Protein AF-A0A915LGR6-F1 (afdb_monomer_lite)

Secondary structure (DSSP, 8-state):
---TT----TT---------PPPP------EEEEE-SSEEEEEEPTT--SS-BTTBSSSSHHHHHHHTT---TTT-EE-----TT--EEEEEESSHHHHHHHHTTTTTT-TT-TTTSSGGGTTTTTGGG--TT--HHHHHHHHHHHT-HHHHEEEE-TTHHHHHHHHHHS----GGG--TTT--GGGS-S--TT-TTTTEEESSPPPTT------S-SEEEETTEEEEPPPPHHHHTTHHHHHHHHHHHHHHHHHHH-

Foldseek 3Di:
DDDPPDDDDPPDDDDDDDDADADDFPPDDWAFPDDDPWKTKTWDAAQAWQADDDRDHLRHVLNCCVPPVVDDSVQWAWLDTDDRGDTGITMTTSDPVSSVQSLLQPLQQPPPPPQQVDCLQPLNSSHRNRSNPDDPVSSVVSSCVCPDPCNWFPDFQPCLVVLVVVVVVVVDPVPPPDPVVPDDPVNDDPADSNDRVSRTDTPDDQDPPNPDDPRRDQKDDDDPDIDGDDDPPVCVVVVVVVVVVVVVVVVVVVVSVD

Radius of gyration: 24.13 Å; chains: 1; bounding box: 44×68×59 Å

pLDDT: mean 73.49, std 15.93, range [35.0, 95.88]

Organism: Meloidogyne javanica (NCBI:txid6303)

InterPro domains:
  IPR006145 Pseudouridine synthase, RsuA/RluA-like [PF00849] (38-98)
  IPR006224 Pseudouridine synthase, RluA-like, conserved site [PS01129] (79-93)
  IPR020103 Pseudouridine synthase, catalytic domain superfamily [SSF55120] (22-97)
  IPR050188 RluA Pseudouridine Synthase [PTHR21600] (5-97)

Sequence (258 aa):
MTNPQYRIRNNDKFNHLVHRHENEIPDLPIKIIAETDDFLVVNKPSGLPVHPCGNYRFNSVKGLLENEYGRDVNELRTLYRLDRQTTGVLMFAKNYETDFKHLQYLGFPICNDTIYNNLVWGPLKGKGGDYGGKSIEQLRNDVVKQHDKKSWICESDPDYAQRLKEIGENDLYEHDQLDLLNLKFDELPSYDPICWNCATYQKRPFPDDHWFMPLHCWKYSGDGWSFESSLPEWVIQHSDLIQNNIQENKKEIQKITA

Structure (mmCIF, N/CA/C/O backbone):
data_AF-A0A915LGR6-F1
#
_entry.id   AF-A0A915LGR6-F1
#
loop_
_atom_site.group_PDB
_atom_site.id
_atom_site.type_symbol
_atom_site.label_atom_id
_atom_site.label_alt_id
_atom_site.label_comp_id
_atom_site.label_asym_id
_atom_site.label_entity_id
_atom_site.label_seq_id
_atom_site.pdbx_PDB_ins_code
_atom_site.Cartn_x
_atom_site.Cartn_y
_atom_site.Cartn_z
_atom_site.occupancy
_atom_site.B_iso_or_equiv
_atom_site.auth_seq_id
_atom_site.auth_comp_id
_atom_site.auth_asym_id
_atom_site.auth_atom_id
_atom_site.pdbx_PDB_model_num
ATOM 1 N N . MET A 1 1 ? 1.784 32.486 -23.051 1.00 50.50 1 MET A N 1
ATOM 2 C CA . MET A 1 1 ? 2.805 31.462 -23.354 1.00 50.50 1 MET A CA 1
ATOM 3 C C . MET A 1 1 ? 4.131 32.176 -23.534 1.00 50.50 1 MET A C 1
ATOM 5 O O . MET A 1 1 ? 4.198 33.109 -24.323 1.00 50.50 1 MET A O 1
ATOM 9 N N . THR A 1 2 ? 5.126 31.838 -22.721 1.00 66.44 2 THR A N 1
ATOM 10 C CA . THR A 1 2 ? 6.440 32.494 -22.690 1.00 66.44 2 THR A CA 1
ATOM 11 C C . THR A 1 2 ? 7.351 31.928 -23.777 1.00 66.44 2 THR A C 1
ATOM 13 O O . THR A 1 2 ? 7.404 30.719 -23.974 1.00 66.44 2 THR A O 1
ATOM 16 N N . ASN A 1 3 ? 8.066 32.807 -24.480 1.00 82.19 3 ASN A N 1
ATOM 17 C CA . ASN A 1 3 ? 9.114 32.442 -25.432 1.00 82.19 3 ASN A CA 1
ATOM 18 C C . ASN A 1 3 ? 10.192 31.596 -24.712 1.00 82.19 3 ASN A C 1
ATOM 20 O O . ASN A 1 3 ? 10.767 32.101 -23.745 1.00 82.19 3 ASN A O 1
ATOM 24 N N . PRO A 1 4 ? 10.505 30.365 -25.167 1.00 80.94 4 PRO A N 1
ATOM 25 C CA . PRO A 1 4 ? 11.523 29.510 -24.545 1.00 80.94 4 PRO A CA 1
ATOM 26 C C . PRO A 1 4 ? 12.924 30.137 -24.492 1.00 80.94 4 PRO A C 1
ATOM 28 O O . PRO A 1 4 ? 13.732 29.765 -23.650 1.00 80.94 4 PRO A O 1
ATOM 31 N N . GLN A 1 5 ? 13.209 31.102 -25.371 1.00 87.12 5 GLN A N 1
ATOM 32 C CA . GLN A 1 5 ? 14.489 31.816 -25.443 1.00 87.12 5 GLN A CA 1
ATOM 33 C C . GLN A 1 5 ? 14.534 33.080 -24.573 1.00 87.12 5 GLN A C 1
ATOM 35 O O . GLN A 1 5 ? 15.514 33.830 -24.595 1.00 87.12 5 GLN A O 1
ATOM 40 N N . TYR A 1 6 ? 13.465 33.375 -23.834 1.00 87.69 6 TYR A N 1
ATOM 41 C CA . TYR A 1 6 ? 13.404 34.569 -23.006 1.00 87.69 6 TYR A CA 1
ATOM 42 C C . TYR A 1 6 ? 14.383 34.473 -21.828 1.00 87.69 6 TYR A C 1
ATOM 44 O O . TYR A 1 6 ? 14.300 33.575 -20.991 1.00 87.69 6 TYR A O 1
ATOM 52 N N . ARG A 1 7 ? 15.305 35.439 -21.741 1.00 89.19 7 ARG A N 1
ATOM 53 C CA . ARG A 1 7 ? 16.210 35.584 -20.596 1.00 89.19 7 ARG A CA 1
ATOM 54 C C . ARG A 1 7 ? 15.499 36.338 -19.479 1.00 89.19 7 ARG A C 1
ATOM 56 O O . ARG A 1 7 ? 15.174 37.513 -19.641 1.00 89.19 7 ARG A O 1
ATOM 63 N N . ILE A 1 8 ? 15.301 35.642 -18.365 1.00 89.12 8 ILE A N 1
ATOM 64 C CA . ILE A 1 8 ? 14.658 36.145 -17.149 1.00 89.12 8 ILE A CA 1
ATOM 65 C C . ILE A 1 8 ? 15.384 37.394 -16.637 1.00 89.12 8 ILE A C 1
ATOM 67 O O . ILE A 1 8 ? 16.616 37.431 -16.592 1.00 89.12 8 ILE A O 1
ATOM 71 N N . ARG A 1 9 ? 14.618 38.414 -16.249 1.00 92.00 9 ARG A N 1
ATOM 72 C CA . ARG A 1 9 ? 15.107 39.681 -15.700 1.00 92.00 9 ARG A CA 1
ATOM 73 C C . ARG A 1 9 ? 14.724 39.824 -14.233 1.00 92.00 9 ARG A C 1
ATOM 75 O O . ARG A 1 9 ? 13.839 39.144 -13.717 1.00 92.00 9 ARG A O 1
ATOM 82 N N . ASN A 1 10 ? 15.410 40.736 -13.552 1.00 90.62 10 ASN A N 1
ATOM 83 C CA . ASN A 1 10 ? 15.125 41.027 -12.155 1.00 90.62 10 ASN A CA 1
ATOM 84 C C . ASN A 1 10 ? 13.687 41.566 -12.009 1.00 90.62 10 ASN A C 1
ATOM 86 O O . ASN A 1 10 ? 13.293 42.444 -12.775 1.00 90.62 10 ASN A O 1
ATOM 90 N N . ASN A 1 11 ? 12.939 41.057 -11.026 1.00 94.19 11 ASN A N 1
ATOM 91 C CA . ASN A 1 11 ? 11.501 41.297 -10.794 1.00 94.19 11 ASN A CA 1
ATOM 92 C C . ASN A 1 11 ? 10.506 40.643 -11.774 1.00 94.19 11 ASN A C 1
ATOM 94 O O . ASN A 1 11 ? 9.305 40.913 -11.668 1.00 94.19 11 ASN A O 1
ATOM 98 N N . ASP A 1 12 ? 10.944 39.755 -12.670 1.00 91.81 12 ASP A N 1
ATOM 99 C CA . ASP A 1 12 ? 10.001 38.933 -13.434 1.00 91.81 12 ASP A CA 1
ATOM 100 C C . ASP A 1 12 ? 9.211 38.003 -12.495 1.00 91.81 12 ASP A C 1
ATOM 102 O O . ASP A 1 12 ? 9.762 37.394 -11.575 1.00 91.81 12 ASP A O 1
ATOM 106 N N . LYS A 1 13 ? 7.901 37.876 -12.737 1.00 85.50 13 LYS A N 1
ATOM 107 C CA . LYS A 1 13 ? 7.016 36.957 -12.008 1.00 85.50 13 LYS A CA 1
ATOM 108 C C . LYS A 1 13 ? 6.606 35.809 -12.918 1.00 85.50 13 LYS A C 1
ATOM 110 O O . LYS A 1 13 ? 6.050 36.031 -13.992 1.00 85.50 13 LYS A O 1
ATOM 115 N N . PHE A 1 14 ? 6.836 34.585 -12.457 1.00 82.81 14 PHE A N 1
ATOM 116 C CA . PHE A 1 14 ? 6.438 33.371 -13.160 1.00 82.81 14 PHE A CA 1
ATOM 117 C C . PHE A 1 14 ? 5.152 32.829 -12.559 1.00 82.81 14 PHE A C 1
ATOM 119 O O . PHE A 1 14 ? 5.101 32.527 -11.372 1.00 82.81 14 PHE A O 1
ATOM 126 N N . ASN A 1 15 ? 4.132 32.674 -13.398 1.00 81.88 15 ASN A N 1
ATOM 127 C CA . ASN A 1 15 ? 2.907 31.970 -13.047 1.00 81.88 15 ASN A CA 1
ATOM 128 C C . ASN A 1 15 ? 2.756 30.783 -13.999 1.00 81.88 15 ASN A C 1
ATOM 130 O O . ASN A 1 15 ? 2.634 30.968 -15.211 1.00 81.88 15 ASN A O 1
ATOM 134 N N . HIS A 1 16 ? 2.775 29.569 -13.454 1.00 80.94 16 HIS A N 1
ATOM 135 C CA . HIS A 1 16 ? 2.505 28.348 -14.204 1.00 80.94 16 HIS A CA 1
ATOM 136 C C . HIS A 1 16 ? 1.104 27.853 -13.844 1.00 80.94 16 HIS A C 1
ATOM 138 O O . HIS A 1 16 ? 0.890 27.261 -12.790 1.00 80.94 16 HIS A O 1
ATOM 144 N N . LEU A 1 17 ? 0.140 28.155 -14.713 1.00 81.94 17 LEU A N 1
ATOM 145 C CA . LEU A 1 17 ? -1.233 27.673 -14.601 1.00 81.94 17 LEU A CA 1
ATOM 146 C C . LEU A 1 17 ? -1.368 26.436 -15.487 1.00 81.94 17 LEU A C 1
ATOM 148 O O . LEU A 1 17 ? -1.259 26.535 -16.708 1.00 81.94 17 LEU A O 1
ATOM 152 N N . VAL A 1 18 ? -1.586 25.277 -14.868 1.00 77.06 18 VAL A N 1
ATOM 153 C CA . VAL A 1 18 ? -1.854 24.021 -15.576 1.00 77.06 18 VAL A CA 1
ATOM 154 C C . VAL A 1 18 ? -3.278 23.608 -15.272 1.00 77.06 18 VAL A C 1
ATOM 156 O O . VAL A 1 18 ? -3.636 23.431 -14.109 1.00 77.06 18 VAL A O 1
ATOM 159 N N . HIS A 1 19 ? -4.076 23.425 -16.318 1.00 80.81 19 HIS A N 1
ATOM 160 C CA . HIS A 1 19 ? -5.348 22.736 -16.195 1.00 80.81 19 HIS A CA 1
ATOM 161 C C . HIS A 1 19 ? -5.080 21.229 -16.249 1.00 80.81 19 HIS A C 1
ATOM 163 O O . HIS A 1 19 ? -4.554 20.735 -17.245 1.00 80.81 19 HIS A O 1
ATOM 169 N N . ARG A 1 20 ? -5.365 20.510 -15.159 1.00 79.06 20 ARG A N 1
ATOM 170 C CA . ARG A 1 20 ? -5.259 19.047 -15.099 1.00 79.06 20 ARG A CA 1
ATOM 171 C C . ARG A 1 20 ? -6.643 18.466 -14.866 1.00 79.06 20 ARG A C 1
ATOM 173 O O . ARG A 1 20 ? -7.315 18.877 -13.925 1.00 79.06 20 ARG A O 1
ATOM 180 N N . HIS A 1 21 ? -7.022 17.506 -15.698 1.00 86.81 21 HIS A N 1
ATOM 181 C CA . HIS A 1 21 ? -8.161 16.640 -15.436 1.00 86.81 21 HIS A CA 1
ATOM 182 C C . HIS A 1 21 ? -7.649 15.389 -14.743 1.00 86.81 21 HIS A C 1
ATOM 184 O O . HIS A 1 21 ? -6.665 14.792 -15.186 1.00 86.81 21 HIS A O 1
ATOM 190 N N . GLU A 1 22 ? -8.292 15.023 -13.643 1.00 90.06 22 GLU A N 1
ATOM 191 C CA . GLU A 1 22 ? -8.046 13.721 -13.048 1.00 90.06 22 GLU A CA 1
ATOM 192 C C . GLU A 1 22 ? -8.714 12.645 -13.884 1.00 90.06 22 GLU A C 1
ATOM 194 O O . GLU A 1 22 ? -9.759 12.871 -14.496 1.00 90.06 22 GLU A O 1
ATOM 199 N N . ASN A 1 23 ? -8.100 11.468 -13.904 1.00 88.88 23 ASN A N 1
ATOM 200 C CA . ASN A 1 23 ? -8.727 10.321 -14.533 1.00 88.88 23 ASN A CA 1
ATOM 201 C C . ASN A 1 23 ? -9.979 9.923 -13.747 1.00 88.88 23 ASN A C 1
ATOM 203 O O . ASN A 1 23 ? -10.023 10.025 -12.515 1.00 88.88 23 ASN A O 1
ATOM 207 N N . GLU A 1 24 ? -10.965 9.416 -14.474 1.00 90.00 24 GLU A N 1
ATOM 208 C CA . GLU A 1 24 ? -12.180 8.862 -13.894 1.00 90.00 24 GLU A CA 1
ATOM 209 C C . GLU A 1 24 ? -11.859 7.655 -13.002 1.00 90.00 24 GLU A C 1
ATOM 211 O O . GLU A 1 24 ? -10.922 6.884 -13.250 1.00 90.00 24 GLU A O 1
ATOM 216 N N . ILE A 1 25 ? -12.655 7.500 -11.948 1.00 91.00 25 ILE A N 1
ATOM 217 C CA . ILE A 1 25 ? -12.622 6.357 -11.037 1.00 91.00 25 ILE A CA 1
ATOM 218 C C . ILE A 1 25 ? -14.003 5.698 -10.998 1.00 91.00 25 ILE A C 1
ATOM 220 O O . ILE A 1 25 ? -14.999 6.369 -11.269 1.00 91.00 25 ILE A O 1
ATOM 224 N N . PRO A 1 26 ? -14.087 4.399 -10.661 1.00 87.19 26 PRO A N 1
ATOM 225 C CA . PRO A 1 26 ? -15.369 3.766 -10.389 1.00 87.19 26 PRO A CA 1
ATOM 226 C C . PRO A 1 26 ? -16.111 4.487 -9.260 1.00 87.19 26 PRO A C 1
ATOM 228 O O . PRO A 1 26 ? -15.518 4.768 -8.218 1.00 87.19 26 PRO A O 1
ATOM 231 N N . ASP A 1 27 ? -17.407 4.720 -9.453 1.00 89.06 27 ASP A N 1
ATOM 232 C CA . ASP A 1 27 ? -18.312 5.260 -8.434 1.00 89.06 27 ASP A CA 1
ATOM 233 C C . ASP A 1 27 ? -18.679 4.162 -7.421 1.00 89.06 27 ASP A C 1
ATOM 235 O O . ASP A 1 27 ? -19.758 3.568 -7.441 1.00 89.06 27 ASP A O 1
ATOM 239 N N . LEU A 1 28 ? -17.694 3.787 -6.601 1.00 87.50 28 LEU A N 1
ATOM 240 C CA . LEU A 1 28 ? -17.815 2.767 -5.566 1.00 87.50 28 LEU A CA 1
ATOM 241 C C . LEU A 1 28 ? -17.512 3.393 -4.201 1.00 87.50 28 LEU A C 1
ATOM 243 O O . LEU A 1 28 ? -16.422 3.943 -4.017 1.00 87.50 28 LEU A O 1
ATOM 247 N N . PRO A 1 29 ? -18.414 3.264 -3.211 1.00 88.38 29 PRO A N 1
ATOM 248 C CA . PRO A 1 29 ? -18.224 3.901 -1.919 1.00 88.38 29 PRO A CA 1
ATOM 249 C C . PRO A 1 29 ? -17.086 3.242 -1.138 1.00 88.38 29 PRO A C 1
ATOM 251 O O . PRO A 1 29 ? -16.928 2.016 -1.119 1.00 88.38 29 PRO A O 1
ATOM 254 N N . ILE A 1 30 ? -16.339 4.057 -0.397 1.00 93.12 30 ILE A N 1
ATOM 255 C CA . ILE A 1 30 ? -15.383 3.570 0.596 1.00 93.12 30 ILE A CA 1
ATOM 256 C C . ILE A 1 30 ? -16.172 3.171 1.844 1.00 93.12 30 ILE A C 1
ATOM 258 O O . ILE A 1 30 ? -16.706 4.010 2.573 1.00 93.12 30 ILE A O 1
ATOM 262 N N . LYS A 1 31 ? -16.263 1.868 2.111 1.00 90.69 31 LYS A N 1
ATOM 263 C CA . LYS A 1 31 ? -16.956 1.371 3.305 1.00 90.69 31 LYS A CA 1
ATOM 264 C C . LYS A 1 31 ? -16.029 1.459 4.513 1.00 90.69 31 LYS A C 1
ATOM 266 O O . LYS A 1 31 ? -15.004 0.786 4.541 1.00 90.69 31 LYS A O 1
ATOM 271 N N . ILE A 1 32 ? -16.407 2.218 5.540 1.00 92.44 32 ILE A N 1
ATOM 272 C CA . ILE A 1 32 ? -15.721 2.170 6.838 1.00 92.44 32 ILE A CA 1
ATOM 273 C C . ILE A 1 32 ? -16.067 0.832 7.502 1.00 92.44 32 ILE A C 1
ATOM 275 O O . ILE A 1 32 ? -17.237 0.515 7.712 1.00 92.44 32 ILE A O 1
ATOM 279 N N . ILE A 1 33 ? -15.045 0.024 7.770 1.00 89.94 33 ILE A N 1
ATOM 280 C CA . ILE A 1 33 ? -15.169 -1.278 8.435 1.00 89.94 33 ILE A CA 1
ATOM 281 C C . ILE A 1 33 ? -15.221 -1.074 9.947 1.00 89.94 33 ILE A C 1
ATOM 283 O O . ILE A 1 33 ? -16.085 -1.633 10.617 1.00 89.94 33 ILE A O 1
ATOM 287 N N . ALA A 1 34 ? -14.272 -0.300 10.472 1.00 86.94 34 ALA A N 1
ATOM 288 C CA . ALA A 1 34 ? -14.130 -0.027 11.891 1.00 86.94 34 ALA A CA 1
ATOM 289 C C . ALA A 1 34 ? -13.468 1.335 12.092 1.00 86.94 34 ALA A C 1
ATOM 291 O O . ALA A 1 34 ? -12.628 1.763 11.297 1.00 86.94 34 ALA A O 1
ATOM 292 N N . GLU A 1 35 ? -13.828 2.000 13.179 1.00 91.62 35 GLU A N 1
ATOM 293 C CA . GLU A 1 35 ? -13.218 3.252 13.592 1.00 91.62 35 GLU A CA 1
ATOM 294 C C . GLU A 1 35 ? -13.057 3.236 15.111 1.00 91.62 35 GLU A C 1
ATOM 296 O O . GLU A 1 35 ? -14.016 2.990 15.839 1.00 91.62 35 GLU A O 1
ATOM 301 N N . THR A 1 36 ? -11.833 3.466 15.575 1.00 90.69 36 THR A N 1
ATOM 302 C CA . THR A 1 36 ? -11.481 3.592 16.993 1.00 90.69 36 THR A CA 1
ATOM 303 C C . THR A 1 36 ? -10.793 4.938 17.225 1.00 90.69 36 THR A C 1
ATOM 305 O O . THR A 1 36 ? -10.642 5.731 16.287 1.00 90.69 36 THR A O 1
ATOM 308 N N . ASP A 1 37 ? -10.361 5.207 18.455 1.00 88.69 37 ASP A N 1
ATOM 309 C CA . ASP A 1 37 ? -9.557 6.397 18.771 1.00 88.69 37 ASP A CA 1
ATOM 310 C C . ASP A 1 37 ? -8.190 6.372 18.061 1.00 88.69 37 ASP A C 1
ATOM 312 O O . ASP A 1 37 ? -7.653 7.415 17.690 1.00 88.69 37 ASP A O 1
ATOM 316 N N . ASP A 1 38 ? -7.671 5.174 17.782 1.00 87.25 38 ASP A N 1
ATOM 317 C CA . ASP A 1 38 ? -6.346 4.965 17.194 1.00 87.25 38 ASP A CA 1
ATOM 318 C C . ASP A 1 38 ? -6.372 4.673 15.690 1.00 87.25 38 ASP A C 1
ATOM 320 O O . ASP A 1 38 ? -5.437 5.039 14.974 1.00 87.25 38 ASP A O 1
ATOM 324 N N . PHE A 1 39 ? -7.427 4.023 15.188 1.00 90.00 39 PHE A N 1
ATOM 325 C CA 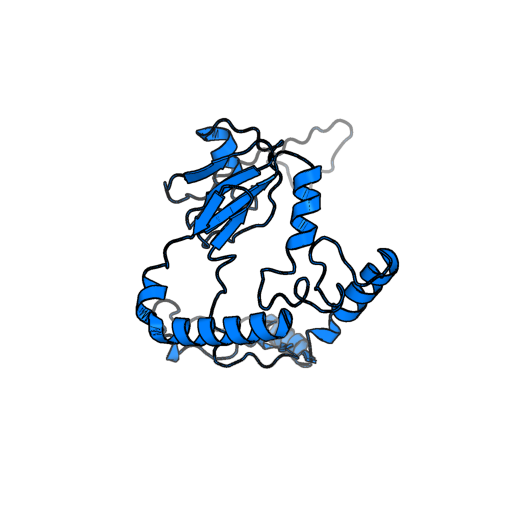. PHE A 1 39 ? -7.475 3.513 13.820 1.00 90.00 39 PHE A CA 1
ATOM 326 C C . PHE A 1 39 ? -8.724 3.951 13.059 1.00 90.00 39 PHE A C 1
ATOM 328 O O . PHE A 1 39 ? -9.828 4.030 13.595 1.00 90.00 39 PHE A O 1
ATOM 335 N N . LEU A 1 40 ? -8.551 4.139 11.754 1.00 93.25 40 LEU A N 1
ATOM 336 C CA . LEU A 1 40 ? -9.623 4.115 10.768 1.00 93.25 40 LEU A CA 1
ATOM 337 C C . LEU A 1 40 ? -9.360 2.955 9.809 1.00 93.25 40 LEU A C 1
ATOM 339 O O . LEU A 1 40 ? -8.322 2.905 9.149 1.00 93.25 40 LEU A O 1
ATOM 343 N N . VAL A 1 41 ? -10.300 2.023 9.723 1.00 91.12 41 VAL A N 1
ATOM 344 C CA . VAL A 1 41 ? -10.208 0.838 8.871 1.00 91.12 41 VAL A CA 1
ATOM 345 C C . VAL A 1 41 ? -11.285 0.926 7.806 1.00 91.12 41 VAL A C 1
ATOM 347 O O . VAL A 1 41 ? -12.469 1.049 8.120 1.00 91.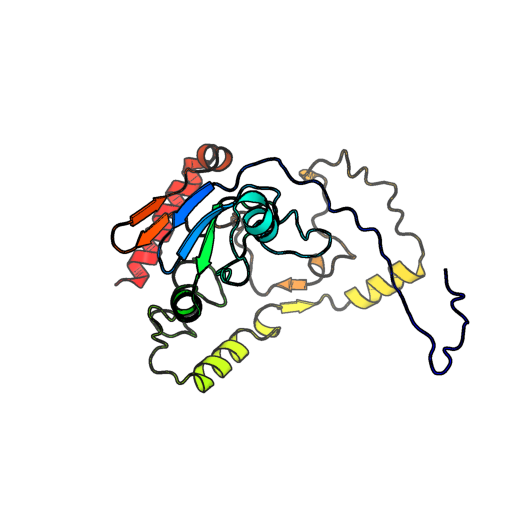12 41 VAL A O 1
ATOM 350 N N . VAL A 1 42 ? -10.888 0.843 6.541 1.00 92.62 42 VAL A N 1
ATOM 351 C CA . VAL A 1 42 ? -11.797 0.944 5.397 1.00 92.62 42 VAL A CA 1
ATOM 352 C C . VAL A 1 42 ? -11.659 -0.261 4.478 1.00 92.62 42 VAL A C 1
ATOM 354 O O . VAL A 1 42 ? -10.597 -0.872 4.390 1.00 92.62 42 VAL A O 1
ATOM 357 N N . ASN A 1 43 ? -12.732 -0.592 3.768 1.00 88.88 43 ASN A N 1
ATOM 358 C CA . ASN A 1 43 ? -12.691 -1.487 2.624 1.00 88.88 43 ASN A CA 1
ATOM 359 C C . ASN A 1 43 ? -12.488 -0.642 1.367 1.00 88.88 43 ASN A C 1
ATOM 361 O O . ASN A 1 43 ? -13.394 0.076 0.936 1.00 88.88 43 ASN A O 1
ATOM 365 N N . LYS A 1 44 ? -11.286 -0.706 0.805 1.00 91.94 44 LYS A N 1
ATOM 366 C CA . LYS A 1 44 ? -10.919 -0.003 -0.416 1.00 91.94 44 LYS A CA 1
ATOM 367 C C . LYS A 1 44 ? -11.474 -0.765 -1.634 1.00 91.94 44 LYS A C 1
ATOM 369 O O . LYS A 1 44 ? -11.099 -1.926 -1.830 1.00 91.94 44 LYS A O 1
ATOM 374 N N . PRO A 1 45 ? -12.278 -0.125 -2.502 1.00 88.44 45 PRO A N 1
ATOM 375 C CA . PRO A 1 45 ? -12.705 -0.731 -3.760 1.00 88.44 45 PRO A CA 1
ATOM 376 C C . PRO A 1 45 ? -11.570 -0.781 -4.803 1.00 88.44 45 PRO A C 1
ATOM 378 O O . PRO A 1 45 ? -10.532 -0.117 -4.682 1.00 88.44 45 PRO A O 1
ATOM 381 N N . SER A 1 46 ? -11.766 -1.586 -5.850 1.00 87.50 46 SER A N 1
ATOM 382 C CA . SER A 1 46 ? -10.854 -1.643 -6.998 1.00 87.50 46 SER A CA 1
ATOM 383 C C . SER A 1 46 ? -10.941 -0.345 -7.806 1.00 87.50 46 SER A C 1
ATOM 385 O O . SER A 1 46 ? -11.949 0.355 -7.765 1.00 87.50 46 SER A O 1
ATOM 387 N N . GLY A 1 47 ? -9.884 -0.007 -8.540 1.00 88.62 47 GLY A N 1
ATOM 388 C CA . GLY A 1 47 ? -9.819 1.174 -9.404 1.00 88.62 47 GLY A CA 1
ATOM 389 C C . GLY A 1 47 ? -9.400 2.482 -8.720 1.00 88.62 47 GLY A C 1
ATOM 390 O O . GLY A 1 47 ? -9.071 3.432 -9.429 1.00 88.62 47 GLY A O 1
ATOM 391 N N . LEU A 1 48 ? -9.320 2.533 -7.384 1.00 92.69 48 LEU A N 1
ATOM 392 C CA . LEU A 1 48 ? -8.940 3.736 -6.623 1.00 92.69 48 LEU A CA 1
ATOM 393 C C . LEU A 1 48 ? -7.471 3.707 -6.161 1.00 92.69 48 LEU A C 1
ATOM 395 O O . LEU A 1 48 ? -7.061 2.751 -5.506 1.00 92.69 48 LEU A O 1
ATOM 399 N N . PRO A 1 49 ? -6.657 4.742 -6.417 1.00 94.00 49 PRO A N 1
ATOM 400 C CA . PRO A 1 49 ? -5.359 4.923 -5.762 1.00 94.00 49 PRO A CA 1
ATOM 401 C C . PRO A 1 49 ? -5.517 5.267 -4.276 1.00 94.00 49 PRO A C 1
ATOM 403 O O . PRO A 1 49 ? -6.446 5.972 -3.901 1.00 94.00 49 PRO A O 1
ATOM 406 N N . VAL A 1 50 ? -4.594 4.827 -3.414 1.00 94.75 50 VAL A N 1
ATOM 407 C CA . VAL A 1 50 ? -4.669 5.121 -1.966 1.00 94.75 50 VAL A CA 1
ATOM 408 C C . VAL A 1 50 ? -4.367 6.588 -1.645 1.00 94.75 50 VAL A C 1
ATOM 410 O O . VAL A 1 50 ? -5.089 7.224 -0.878 1.00 94.75 50 VAL A O 1
ATOM 413 N N . HIS A 1 51 ? -3.306 7.126 -2.244 1.00 93.19 51 HIS 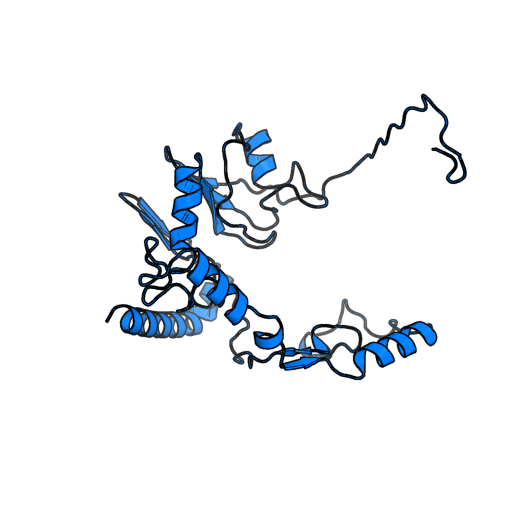A N 1
ATOM 414 C CA . HIS A 1 51 ? -2.830 8.489 -2.022 1.00 93.19 51 HIS A CA 1
ATOM 415 C C . HIS A 1 51 ? -2.934 9.324 -3.298 1.00 93.19 51 HIS A C 1
ATOM 417 O O . HIS A 1 51 ? -2.857 8.748 -4.386 1.00 93.19 51 HIS A O 1
ATOM 423 N N . PRO A 1 52 ? -2.993 10.662 -3.173 1.00 91.06 52 PRO A N 1
ATOM 424 C CA . PRO A 1 52 ? -2.718 11.570 -4.277 1.00 91.06 52 PRO A CA 1
ATOM 425 C C . PRO A 1 52 ? -1.375 11.225 -4.935 1.00 91.06 52 PRO A C 1
ATOM 427 O O . PRO A 1 52 ? -0.319 11.339 -4.310 1.00 91.06 52 PRO A O 1
ATOM 430 N N . CYS A 1 53 ? -1.399 10.766 -6.183 1.00 84.62 53 CYS A N 1
ATOM 431 C CA . CYS A 1 53 ? -0.203 10.478 -6.963 1.00 84.62 53 CYS A CA 1
ATOM 432 C C . CYS A 1 53 ? -0.477 10.579 -8.471 1.00 84.62 53 CYS A C 1
ATOM 434 O O . CYS A 1 53 ? -1.549 10.226 -8.964 1.00 84.62 53 CYS A O 1
ATOM 436 N N . GLY A 1 54 ? 0.516 11.057 -9.227 1.00 84.94 54 GLY A N 1
ATOM 437 C CA . GLY A 1 54 ? 0.419 11.189 -10.683 1.00 84.94 54 GLY A CA 1
ATOM 438 C C . GLY A 1 54 ? -0.757 12.069 -11.125 1.00 84.94 54 GLY A C 1
ATOM 439 O O . GLY A 1 54 ? -0.772 13.269 -10.850 1.00 84.94 54 GLY A O 1
ATOM 440 N N . ASN A 1 55 ? -1.723 11.455 -11.815 1.00 87.06 55 ASN A N 1
ATOM 441 C CA . ASN A 1 55 ? -2.932 12.101 -12.345 1.00 87.06 55 ASN A CA 1
ATOM 442 C C . ASN A 1 55 ? -4.144 12.008 -11.401 1.00 87.06 55 ASN A C 1
ATOM 444 O O . ASN A 1 55 ? -5.253 12.327 -11.815 1.00 87.06 55 ASN A O 1
ATOM 448 N N . TYR A 1 56 ? -3.948 11.557 -10.161 1.00 90.25 56 TYR A N 1
ATOM 449 C CA . TYR A 1 56 ? -5.003 11.442 -9.158 1.00 90.25 56 TYR A CA 1
ATOM 450 C C . TYR A 1 56 ? -4.630 12.288 -7.949 1.00 90.25 56 TYR A C 1
ATOM 452 O O . TYR A 1 56 ? -3.556 12.114 -7.369 1.00 90.25 56 TYR A O 1
ATOM 460 N N . ARG A 1 57 ? -5.509 13.200 -7.552 1.00 88.38 57 ARG A N 1
ATOM 461 C CA . ARG A 1 57 ? -5.372 13.997 -6.336 1.00 88.38 57 ARG A CA 1
ATOM 462 C C . ARG A 1 57 ? -6.638 13.844 -5.502 1.00 88.38 57 ARG A C 1
ATOM 464 O O . ARG A 1 57 ? -6.573 13.218 -4.444 1.00 88.38 57 ARG A O 1
ATOM 471 N N . PHE A 1 58 ? -7.771 14.324 -5.994 1.00 91.31 58 PHE A N 1
ATOM 472 C CA . PHE A 1 58 ? -9.077 14.181 -5.355 1.00 91.31 58 PHE A CA 1
ATOM 473 C C . PHE A 1 58 ? -9.660 12.773 -5.546 1.00 91.31 58 PHE A C 1
ATOM 475 O O . PHE A 1 58 ? -10.192 12.206 -4.596 1.00 91.31 58 PHE A O 1
ATOM 482 N N . ASN A 1 59 ? -9.438 12.153 -6.709 1.00 93.56 59 ASN A N 1
ATOM 483 C CA . ASN A 1 59 ? -9.851 10.788 -7.044 1.00 93.56 59 ASN A CA 1
ATOM 484 C C . ASN A 1 59 ? -8.885 9.741 -6.457 1.00 93.56 59 ASN A C 1
ATOM 486 O O . ASN A 1 59 ? -8.304 8.912 -7.158 1.00 93.56 59 ASN A O 1
ATOM 490 N N . SER A 1 60 ? -8.674 9.806 -5.145 1.00 94.56 60 SER A N 1
ATOM 491 C CA . SER A 1 60 ? -7.897 8.846 -4.357 1.00 94.56 60 SER A CA 1
ATOM 492 C C . SER A 1 60 ? -8.645 8.511 -3.070 1.00 94.56 60 SER A C 1
ATOM 494 O O . SER A 1 60 ? -9.513 9.269 -2.655 1.00 94.56 60 SER A O 1
ATOM 496 N N . VAL A 1 61 ? -8.304 7.413 -2.392 1.00 95.88 61 VAL A N 1
ATOM 497 C CA . VAL A 1 61 ? -8.955 7.046 -1.123 1.00 95.88 61 VAL A CA 1
ATOM 498 C C . VAL A 1 61 ? -8.858 8.187 -0.117 1.00 95.88 61 VAL A C 1
ATOM 500 O O . VAL A 1 61 ? -9.867 8.563 0.467 1.00 95.88 61 VAL A O 1
ATOM 503 N N . LYS A 1 62 ? -7.670 8.782 0.057 1.00 95.06 62 LYS A N 1
ATOM 504 C CA . LYS A 1 62 ? -7.528 9.973 0.903 1.00 95.06 62 LYS A CA 1
ATOM 505 C C . LYS A 1 62 ? -8.374 11.140 0.387 1.00 95.06 62 LYS A C 1
ATOM 507 O O . LYS A 1 62 ? -9.127 11.706 1.164 1.00 95.06 62 LYS A O 1
ATOM 512 N N . GLY A 1 63 ? -8.301 11.469 -0.901 1.00 94.19 63 GLY A N 1
ATOM 513 C CA . GLY A 1 63 ? -9.068 12.587 -1.458 1.00 94.19 63 GLY A CA 1
ATOM 514 C C . GLY A 1 63 ? -10.581 12.439 -1.266 1.00 94.19 63 GLY A C 1
ATOM 515 O O . GLY A 1 63 ? -11.245 13.404 -0.903 1.00 94.19 63 GLY A O 1
ATOM 516 N N . LEU A 1 64 ? -11.125 11.233 -1.418 1.00 94.75 64 LEU A N 1
ATOM 517 C CA . LEU A 1 64 ? -12.538 10.958 -1.162 1.00 94.75 64 LEU A CA 1
ATOM 518 C C . LEU A 1 64 ? -12.860 11.004 0.333 1.00 94.75 64 LEU A C 1
ATOM 520 O O . LEU A 1 64 ? -13.844 11.625 0.718 1.00 94.75 64 LEU A O 1
ATOM 524 N N . LEU A 1 65 ? -12.016 10.424 1.197 1.00 95.25 65 LEU A N 1
ATOM 525 C CA . LEU A 1 65 ? -12.193 10.529 2.652 1.00 95.25 65 LEU A CA 1
ATOM 526 C C . LEU A 1 65 ? -12.242 11.992 3.125 1.00 95.25 65 LEU A C 1
ATOM 528 O O . LEU A 1 65 ? -13.022 12.314 4.018 1.00 95.25 65 LEU A O 1
ATOM 532 N N . GLU A 1 66 ? -11.450 12.872 2.512 1.00 94.75 66 GLU A N 1
ATOM 533 C CA . GLU A 1 66 ? -11.479 14.312 2.777 1.00 94.75 66 GLU A CA 1
ATOM 534 C C . GLU A 1 66 ? -12.767 14.962 2.257 1.00 94.75 66 GLU A C 1
ATOM 536 O O . GLU A 1 66 ? -13.513 15.565 3.027 1.00 94.75 66 GLU A O 1
ATOM 541 N N . ASN A 1 67 ? -13.050 14.809 0.961 1.00 91.31 67 ASN A N 1
ATOM 542 C CA . ASN A 1 67 ? -14.084 15.590 0.279 1.00 91.31 67 ASN A CA 1
ATOM 543 C C . ASN A 1 67 ? -15.510 15.066 0.493 1.00 91.31 67 ASN A C 1
ATOM 545 O O . ASN A 1 67 ? -16.449 15.857 0.510 1.00 91.31 67 ASN A O 1
ATOM 549 N N . GLU A 1 68 ? -15.685 13.754 0.648 1.00 91.25 68 GLU A N 1
ATOM 550 C CA . GLU A 1 68 ? -17.006 13.119 0.751 1.00 91.25 68 GLU A CA 1
ATOM 551 C C . GLU A 1 68 ? -17.337 12.676 2.175 1.00 91.25 68 GLU A C 1
ATOM 553 O O . GLU A 1 68 ? -18.496 12.704 2.584 1.00 91.25 68 GLU A O 1
ATOM 558 N N . TYR A 1 69 ? -16.321 12.294 2.954 1.00 90.06 69 TYR A N 1
ATOM 559 C CA . TYR A 1 69 ? -16.506 11.779 4.314 1.00 90.06 69 TYR A CA 1
ATOM 560 C C . TYR A 1 69 ? -16.099 12.783 5.401 1.00 90.06 69 TYR A C 1
ATOM 562 O O . TYR A 1 69 ? -16.188 12.454 6.586 1.00 90.06 69 TYR A O 1
ATOM 570 N N . GLY A 1 70 ? -15.653 13.988 5.020 1.00 90.44 70 GLY A N 1
ATOM 571 C CA . GLY A 1 70 ? -15.321 15.076 5.942 1.00 90.44 70 GLY A CA 1
ATOM 572 C C . GLY A 1 70 ? -14.198 14.734 6.921 1.00 90.44 70 GLY A C 1
ATOM 573 O O . GLY A 1 70 ? -14.213 15.200 8.061 1.00 90.44 70 GLY A O 1
ATOM 574 N N . ARG A 1 71 ? -13.262 13.865 6.525 1.00 89.62 71 ARG A N 1
ATOM 575 C CA . ARG A 1 71 ? -12.141 13.447 7.375 1.00 89.62 71 ARG A CA 1
ATOM 576 C C . ARG A 1 71 ? -10.937 14.348 7.155 1.00 89.62 71 ARG A C 1
ATOM 578 O O . ARG A 1 71 ? -10.571 14.619 6.017 1.00 89.62 71 ARG A O 1
ATOM 585 N N . ASP A 1 72 ? -10.257 14.728 8.234 1.00 90.69 72 ASP A N 1
ATOM 586 C CA . ASP A 1 72 ? -8.951 15.370 8.107 1.00 90.69 72 ASP A CA 1
ATOM 587 C C . ASP A 1 72 ? -7.894 14.322 7.736 1.00 90.69 72 ASP A C 1
ATOM 589 O O . ASP A 1 72 ? -7.394 13.548 8.555 1.00 90.69 72 ASP A O 1
ATOM 593 N N . VAL A 1 73 ? -7.546 14.280 6.454 1.00 87.81 73 VAL A N 1
ATOM 594 C CA . VAL A 1 73 ? -6.553 13.340 5.925 1.00 87.81 73 VAL A CA 1
ATOM 595 C C . VAL A 1 73 ? -5.126 13.622 6.384 1.00 87.81 73 VAL A C 1
ATOM 597 O O . VAL A 1 73 ? -4.260 12.762 6.170 1.00 87.81 73 VAL A O 1
ATOM 600 N N . ASN A 1 74 ? -4.868 14.785 6.995 1.00 86.06 74 ASN A N 1
ATOM 601 C CA . ASN A 1 74 ? -3.586 15.102 7.623 1.00 86.06 74 ASN A CA 1
ATOM 602 C C . ASN A 1 74 ? -3.430 14.388 8.971 1.00 86.06 74 ASN A C 1
ATOM 604 O O . ASN A 1 74 ? -2.307 14.063 9.360 1.00 86.06 74 ASN A O 1
ATOM 608 N N . GLU A 1 75 ? -4.539 14.076 9.646 1.00 88.44 75 GLU A N 1
ATOM 609 C CA . GLU A 1 75 ? -4.546 13.271 10.874 1.00 88.44 75 GLU A CA 1
ATOM 610 C C . GLU A 1 75 ? -4.484 11.764 10.584 1.00 88.44 75 GLU A C 1
ATOM 612 O O . GLU A 1 75 ? -4.073 10.972 11.430 1.00 88.44 75 GLU A O 1
ATOM 617 N N . LEU A 1 76 ? -4.826 11.353 9.360 1.00 92.50 76 LEU A N 1
ATOM 618 C CA . LEU A 1 76 ? -4.784 9.957 8.933 1.00 92.50 76 LEU A CA 1
ATOM 619 C C . LEU A 1 76 ? -3.416 9.586 8.346 1.00 92.50 76 LEU A C 1
ATOM 621 O O . LEU A 1 76 ? -3.085 9.931 7.209 1.00 92.50 76 LEU A O 1
ATOM 625 N N . ARG A 1 77 ? -2.624 8.799 9.071 1.00 91.94 77 ARG A N 1
ATOM 626 C CA . ARG A 1 77 ? -1.390 8.178 8.562 1.00 91.94 77 ARG A CA 1
ATOM 627 C C . ARG A 1 77 ? -1.706 6.836 7.923 1.00 91.94 77 ARG A C 1
ATOM 629 O O . ARG A 1 77 ? -2.297 5.972 8.554 1.00 91.94 77 ARG A O 1
ATOM 636 N N . THR A 1 78 ? -1.348 6.658 6.658 1.00 91.38 78 THR A N 1
ATOM 637 C CA . THR A 1 78 ? -1.607 5.400 5.948 1.00 91.38 78 THR A CA 1
ATOM 638 C C . THR A 1 78 ? -0.570 4.365 6.337 1.00 91.38 78 THR A C 1
ATOM 640 O O . THR A 1 78 ? 0.616 4.580 6.113 1.00 91.38 78 THR A O 1
ATOM 643 N N . LEU A 1 79 ? -1.038 3.242 6.872 1.00 85.81 79 LEU A N 1
ATOM 644 C CA . LEU A 1 79 ? -0.173 2.204 7.424 1.00 85.81 79 LEU A CA 1
ATOM 645 C C . LEU A 1 79 ? 0.492 1.339 6.346 1.00 85.81 79 LEU A C 1
ATOM 647 O O . LEU A 1 79 ? 1.650 0.953 6.462 1.00 85.81 79 LEU A O 1
ATOM 651 N N . TYR A 1 80 ? -0.246 1.049 5.278 1.00 83.38 80 TYR A N 1
ATOM 652 C CA . TYR A 1 80 ? 0.229 0.344 4.091 1.00 83.38 80 TYR A CA 1
ATOM 653 C C . TYR A 1 80 ? -0.606 0.773 2.889 1.00 83.38 80 TYR A C 1
ATOM 655 O O . TYR A 1 80 ? -1.702 1.311 3.038 1.00 83.38 80 TYR A O 1
ATOM 663 N N . ARG A 1 81 ? -0.097 0.536 1.680 1.00 88.38 81 ARG A N 1
ATOM 664 C CA . ARG A 1 81 ? -0.814 0.830 0.436 1.00 88.38 81 ARG A CA 1
ATOM 665 C C . ARG A 1 81 ? -1.290 -0.454 -0.227 1.00 88.38 81 ARG A C 1
ATOM 667 O O . ARG A 1 81 ? -0.583 -1.451 -0.233 1.00 88.38 81 ARG A O 1
ATOM 674 N N . LEU A 1 82 ? -2.460 -0.376 -0.843 1.00 85.00 82 LEU A N 1
ATOM 675 C CA . LEU A 1 82 ? -2.914 -1.313 -1.860 1.00 85.00 82 LEU A CA 1
ATOM 676 C C . LEU A 1 82 ? -2.769 -0.644 -3.226 1.00 85.00 82 LEU A C 1
ATOM 678 O O . LEU A 1 82 ? -2.976 0.569 -3.354 1.00 85.00 82 LEU A O 1
ATOM 682 N N . ASP A 1 83 ? -2.421 -1.416 -4.250 1.00 89.12 83 ASP A N 1
ATOM 683 C CA . ASP A 1 83 ? -2.389 -0.896 -5.612 1.00 89.12 83 ASP A CA 1
ATOM 684 C C . ASP A 1 83 ? -3.782 -0.490 -6.092 1.00 89.12 83 ASP A C 1
ATOM 686 O O . ASP A 1 83 ? -4.810 -0.866 -5.520 1.00 89.12 83 ASP A O 1
ATOM 690 N N . ARG A 1 84 ? -3.822 0.312 -7.164 1.00 87.88 84 ARG A N 1
ATOM 691 C CA . ARG A 1 84 ? -5.070 0.882 -7.690 1.00 87.88 84 ARG A CA 1
ATOM 692 C C . ARG A 1 84 ? -6.130 -0.197 -7.913 1.00 87.88 84 ARG A C 1
ATOM 694 O O . ARG A 1 84 ? -7.261 -0.025 -7.473 1.00 87.88 84 ARG A O 1
ATOM 701 N N . GLN A 1 85 ? -5.743 -1.312 -8.529 1.00 83.25 85 GLN A N 1
ATOM 702 C CA . GLN A 1 85 ? -6.652 -2.408 -8.874 1.00 83.25 85 GLN A CA 1
ATOM 703 C C . GLN A 1 85 ? -6.919 -3.391 -7.726 1.00 83.25 85 GLN A C 1
ATOM 705 O O . GLN A 1 85 ? -7.822 -4.219 -7.826 1.00 83.25 85 GLN A O 1
ATOM 710 N N . THR A 1 86 ? -6.198 -3.278 -6.612 1.00 81.19 86 THR A N 1
ATOM 711 C CA . THR A 1 86 ? -6.332 -4.198 -5.481 1.00 81.19 86 THR A CA 1
ATOM 712 C C . THR A 1 86 ? -7.445 -3.737 -4.544 1.00 81.19 86 THR A C 1
ATOM 714 O O . THR A 1 86 ? -7.443 -2.596 -4.072 1.00 81.19 86 THR A O 1
ATOM 717 N N . THR A 1 87 ? -8.402 -4.622 -4.270 1.00 81.25 87 THR A N 1
ATOM 718 C CA . THR A 1 87 ? -9.450 -4.441 -3.253 1.00 81.25 87 THR A CA 1
ATOM 719 C C . THR A 1 87 ? -8.987 -4.943 -1.897 1.00 81.25 87 THR A C 1
ATOM 721 O O . THR A 1 87 ? -8.210 -5.895 -1.836 1.00 81.25 87 THR A O 1
ATOM 724 N N . GLY A 1 88 ? -9.548 -4.404 -0.820 1.00 81.69 88 GLY A N 1
ATOM 725 C CA . GLY A 1 88 ? -9.432 -5.029 0.494 1.00 81.69 88 GLY A CA 1
ATOM 726 C C . GLY A 1 88 ? -9.335 -4.038 1.635 1.00 81.69 88 GLY A C 1
ATOM 727 O O . GLY A 1 88 ? -9.609 -2.846 1.488 1.00 81.69 88 GLY A O 1
ATOM 728 N N . VAL A 1 89 ? -8.939 -4.557 2.792 1.00 84.06 89 VAL A N 1
ATOM 729 C CA . VAL A 1 89 ? -8.760 -3.753 3.998 1.00 84.06 89 VAL A CA 1
ATOM 730 C C . VAL A 1 89 ? -7.609 -2.787 3.788 1.00 84.06 89 VAL A C 1
ATOM 732 O O . VAL A 1 89 ? -6.535 -3.170 3.339 1.00 84.06 89 VAL A O 1
ATOM 735 N N . LEU A 1 90 ? -7.850 -1.533 4.129 1.00 89.38 90 LEU A N 1
ATOM 736 C CA . LEU A 1 90 ? -6.851 -0.489 4.204 1.00 89.38 90 LEU A CA 1
ATOM 737 C C . LEU A 1 90 ? -6.991 0.185 5.565 1.00 89.38 90 LEU A C 1
ATOM 739 O O . LEU A 1 90 ? -8.094 0.545 5.980 1.00 89.38 90 LEU A O 1
ATOM 743 N N . MET A 1 91 ? -5.875 0.349 6.265 1.00 90.44 91 MET A N 1
ATOM 744 C CA . MET A 1 91 ? -5.860 0.915 7.609 1.00 90.44 91 MET A CA 1
ATOM 745 C C . MET A 1 91 ? -5.100 2.237 7.643 1.00 90.44 91 MET A C 1
ATOM 747 O O . MET A 1 91 ? -4.045 2.393 7.022 1.00 90.44 91 MET A O 1
ATOM 751 N N . PHE A 1 92 ? -5.626 3.165 8.432 1.00 93.19 92 PHE A N 1
ATOM 752 C CA . PHE A 1 92 ? -4.993 4.426 8.769 1.00 93.19 92 PHE A CA 1
ATOM 753 C C . PHE A 1 92 ? -4.845 4.527 10.288 1.00 93.19 92 PHE A C 1
ATOM 755 O O . PHE A 1 92 ? -5.782 4.206 11.019 1.00 93.19 92 PHE A O 1
ATOM 762 N N . ALA A 1 93 ? -3.694 4.990 10.759 1.00 92.00 93 ALA A N 1
ATOM 763 C CA . ALA A 1 93 ? -3.505 5.417 12.138 1.00 92.00 93 ALA A CA 1
ATOM 764 C C . ALA A 1 93 ? -3.909 6.884 12.296 1.00 92.00 93 ALA A C 1
ATOM 766 O O . ALA A 1 93 ? -3.559 7.721 11.465 1.00 92.00 93 ALA A O 1
ATOM 767 N N . LYS A 1 94 ? -4.605 7.200 13.386 1.00 92.31 94 LYS A N 1
ATOM 768 C CA . LYS A 1 94 ? -5.020 8.564 13.751 1.00 92.31 94 LYS A CA 1
ATOM 769 C C . LYS A 1 94 ? -3.958 9.318 14.553 1.00 92.31 94 LYS A C 1
ATOM 771 O O . LYS A 1 94 ? -4.020 10.532 14.705 1.00 92.31 94 LYS A O 1
ATOM 776 N N . ASN A 1 95 ? -2.953 8.612 15.072 1.00 87.69 95 ASN A N 1
ATOM 777 C CA . ASN A 1 95 ? -1.864 9.199 15.846 1.00 87.69 95 ASN A CA 1
ATOM 778 C C . ASN A 1 95 ? -0.507 8.557 15.507 1.00 87.69 95 ASN A C 1
ATOM 780 O O . ASN A 1 95 ? -0.425 7.492 14.895 1.00 87.69 95 ASN A O 1
ATOM 784 N N . TYR A 1 96 ? 0.573 9.258 15.856 1.00 82.88 96 TYR A N 1
ATOM 785 C CA . TYR A 1 96 ? 1.941 8.851 15.517 1.00 82.88 96 TYR A CA 1
ATOM 786 C C . TYR A 1 96 ? 2.373 7.586 16.264 1.00 82.88 96 TYR A C 1
ATOM 788 O O . TYR A 1 96 ? 3.066 6.740 15.707 1.00 82.88 96 TYR A O 1
ATOM 796 N N . GLU A 1 97 ? 1.950 7.445 17.520 1.00 79.56 97 GLU A N 1
ATOM 797 C CA . GLU A 1 97 ? 2.292 6.286 18.343 1.00 79.56 97 GLU A CA 1
ATOM 798 C C . GLU A 1 97 ? 1.754 4.987 17.727 1.00 79.56 97 GLU A C 1
ATOM 800 O O . GLU A 1 97 ? 2.464 3.984 17.656 1.00 79.56 97 GLU A O 1
ATOM 805 N N . THR A 1 98 ? 0.525 5.029 17.219 1.00 81.12 98 THR A N 1
ATOM 806 C CA . THR A 1 98 ? -0.131 3.907 16.545 1.00 81.12 98 THR A CA 1
ATOM 807 C C . THR A 1 98 ? 0.542 3.556 15.220 1.00 81.12 98 THR A C 1
ATOM 809 O O . THR A 1 98 ? 0.802 2.381 14.959 1.00 81.12 98 THR A O 1
ATOM 812 N N . ASP A 1 99 ? 0.875 4.562 14.406 1.00 79.38 99 ASP A N 1
ATOM 813 C CA . ASP A 1 99 ? 1.612 4.391 13.146 1.00 79.38 99 ASP A CA 1
ATOM 814 C C . ASP A 1 99 ? 2.963 3.691 13.375 1.00 79.38 99 ASP A C 1
ATOM 816 O O . ASP A 1 99 ? 3.275 2.671 12.756 1.00 79.38 99 ASP A O 1
ATOM 820 N N . PHE A 1 100 ? 3.716 4.164 14.371 1.00 69.06 100 PHE A N 1
ATOM 821 C CA . PHE A 1 100 ? 5.002 3.584 14.750 1.00 69.06 100 PHE A CA 1
ATOM 822 C C . PHE A 1 100 ? 4.882 2.139 15.257 1.00 69.06 100 PHE A C 1
ATOM 824 O O . PHE A 1 100 ? 5.697 1.287 14.899 1.00 69.06 100 PHE A O 1
ATOM 831 N N . LYS A 1 101 ? 3.868 1.836 16.079 1.00 65.44 101 LYS A N 1
ATOM 832 C CA . LYS A 1 101 ? 3.629 0.475 16.589 1.00 65.44 101 LYS A CA 1
ATOM 833 C C . LYS A 1 101 ? 3.202 -0.486 15.482 1.00 65.44 101 LYS A C 1
ATOM 835 O O . LYS A 1 101 ? 3.625 -1.636 15.503 1.00 65.44 101 LYS A O 1
ATOM 840 N N . HIS A 1 102 ? 2.409 -0.045 14.504 1.00 61.09 102 HIS A N 1
ATOM 841 C CA . HIS A 1 102 ? 1.985 -0.900 13.391 1.00 61.09 102 HIS A CA 1
ATOM 842 C C . HIS A 1 102 ? 3.174 -1.427 12.570 1.00 61.09 102 HIS A C 1
ATOM 844 O O . HIS A 1 102 ? 3.206 -2.608 12.216 1.00 61.09 102 HIS A O 1
ATOM 850 N N . LEU A 1 103 ? 4.197 -0.592 12.350 1.00 57.25 103 LEU A N 1
ATOM 851 C CA . LEU A 1 103 ? 5.440 -0.993 11.679 1.00 57.25 103 LEU A CA 1
ATOM 852 C C . LEU A 1 103 ? 6.173 -2.142 12.397 1.00 57.25 103 LEU A C 1
ATOM 854 O O . LEU A 1 103 ? 6.847 -2.929 11.737 1.00 57.25 103 LEU A O 1
ATOM 858 N N . GLN A 1 104 ? 5.989 -2.305 13.713 1.00 54.31 104 GLN A N 1
ATOM 859 C CA . GLN A 1 104 ? 6.588 -3.402 14.492 1.00 54.31 104 GLN A CA 1
ATOM 860 C C . GLN A 1 104 ? 5.940 -4.765 14.212 1.00 54.31 104 GLN A C 1
ATOM 862 O O . GLN A 1 104 ? 6.497 -5.800 14.570 1.00 54.31 104 GLN A O 1
ATOM 867 N N . TYR A 1 105 ? 4.763 -4.787 13.582 1.00 54.69 105 TYR A N 1
ATOM 868 C CA . TYR A 1 105 ? 4.036 -6.018 13.281 1.00 54.69 105 TYR A CA 1
ATOM 869 C C . TYR A 1 105 ? 4.004 -6.355 11.791 1.00 54.69 105 TYR A C 1
ATOM 871 O O . TYR A 1 105 ? 3.598 -7.459 11.460 1.00 54.69 105 TYR A O 1
ATOM 879 N N . LEU A 1 106 ? 4.451 -5.473 10.890 1.00 51.28 106 LEU A N 1
ATOM 880 C CA . LEU A 1 106 ? 4.339 -5.656 9.432 1.00 51.28 106 LEU A CA 1
ATOM 881 C C . LEU A 1 106 ? 5.145 -6.846 8.871 1.00 51.28 106 LEU A C 1
ATOM 883 O O . LEU A 1 106 ? 4.813 -7.356 7.804 1.00 51.28 106 LEU A O 1
ATOM 887 N N . GLY A 1 107 ? 6.139 -7.352 9.607 1.00 47.00 107 GLY A N 1
ATOM 888 C CA . GLY A 1 107 ? 6.944 -8.505 9.187 1.00 47.00 107 GLY A CA 1
ATOM 889 C C . GLY A 1 107 ? 6.357 -9.882 9.473 1.00 47.00 107 GLY A C 1
ATOM 890 O O . GLY A 1 107 ? 6.701 -10.848 8.797 1.00 47.00 107 GLY A O 1
ATOM 891 N N . PHE A 1 108 ? 5.443 -9.997 10.434 1.00 45.34 108 PHE A N 1
ATOM 892 C CA . PHE A 1 108 ? 4.895 -11.297 10.832 1.00 45.34 108 PHE A CA 1
ATOM 893 C C . PHE A 1 108 ? 3.757 -11.816 9.911 1.00 45.34 108 PHE A C 1
ATOM 895 O O . PHE A 1 108 ? 3.726 -13.019 9.657 1.00 45.34 108 PHE A O 1
ATOM 902 N N . PRO A 1 109 ? 2.837 -10.976 9.374 1.00 50.53 109 PRO A N 1
ATOM 903 C CA . PRO A 1 109 ? 1.695 -11.431 8.572 1.00 50.53 109 PRO A CA 1
ATOM 904 C C . PRO A 1 109 ? 1.989 -11.690 7.092 1.00 50.53 109 PRO A C 1
ATOM 906 O O . PRO A 1 109 ? 1.281 -12.488 6.477 1.00 50.53 109 PRO A O 1
ATOM 909 N N . ILE A 1 110 ? 2.975 -11.016 6.486 1.00 56.62 110 ILE A N 1
ATOM 910 C CA . ILE A 1 110 ? 3.219 -11.141 5.041 1.00 56.62 110 ILE A CA 1
ATOM 911 C C . ILE A 1 110 ? 4.078 -12.383 4.799 1.00 56.62 110 ILE A C 1
ATOM 913 O O . ILE A 1 110 ? 5.306 -12.331 4.704 1.00 56.62 110 ILE A O 1
ATOM 917 N N . CYS A 1 111 ? 3.416 -13.537 4.758 1.00 50.88 111 CYS A N 1
ATOM 918 C CA . CYS A 1 111 ? 4.009 -14.806 4.354 1.00 50.88 111 CYS A CA 1
ATOM 919 C C . CYS A 1 111 ? 4.640 -14.595 2.967 1.00 50.88 111 CYS A C 1
ATOM 921 O O . CYS A 1 111 ? 3.925 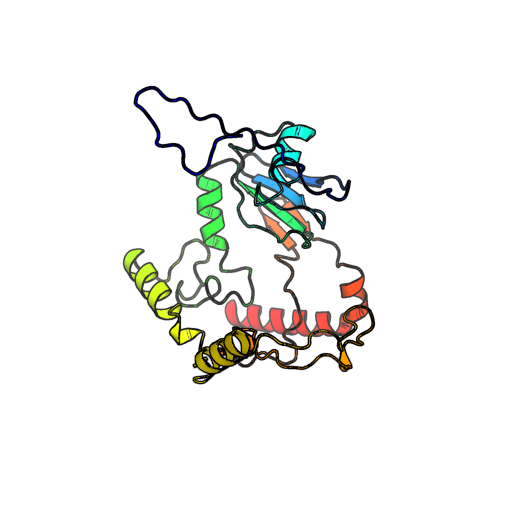-14.262 2.028 1.00 50.88 111 CYS A O 1
ATOM 923 N N . ASN A 1 112 ? 5.973 -14.705 2.874 1.00 53.84 112 ASN A N 1
ATOM 924 C CA . ASN A 1 112 ? 6.822 -14.449 1.692 1.00 53.84 112 ASN A CA 1
ATOM 925 C C . ASN A 1 112 ? 7.411 -13.038 1.503 1.00 53.84 112 ASN A C 1
ATOM 927 O O . ASN A 1 112 ? 8.147 -12.842 0.531 1.00 53.84 112 ASN A O 1
ATOM 931 N N . ASP A 1 113 ? 7.200 -12.083 2.417 1.00 62.91 113 ASP A N 1
ATOM 932 C CA . ASP A 1 113 ? 7.941 -10.818 2.350 1.00 62.91 113 ASP A CA 1
ATOM 933 C C . ASP A 1 113 ? 9.406 -11.033 2.725 1.00 62.91 113 ASP A C 1
ATOM 935 O O . ASP A 1 113 ? 9.782 -11.277 3.868 1.00 62.91 113 ASP A O 1
ATOM 939 N N . THR A 1 114 ? 10.269 -10.933 1.734 1.00 63.97 114 THR A N 1
ATOM 940 C CA . THR A 1 114 ? 11.691 -11.189 1.930 1.00 63.97 114 THR A CA 1
ATOM 941 C C . THR A 1 114 ? 12.410 -10.152 2.785 1.00 63.97 114 THR A C 1
ATOM 943 O O . THR A 1 114 ? 13.488 -10.456 3.302 1.00 63.97 114 THR A O 1
ATOM 946 N N . ILE A 1 115 ? 11.843 -8.947 2.898 1.00 71.25 115 ILE A N 1
ATOM 947 C CA . ILE A 1 115 ? 12.372 -7.851 3.700 1.00 71.25 115 ILE A CA 1
ATOM 948 C C . ILE A 1 115 ? 11.876 -8.000 5.123 1.00 71.25 115 ILE A C 1
ATOM 950 O O . ILE A 1 115 ? 12.685 -8.189 6.022 1.00 71.25 115 ILE A O 1
ATOM 954 N N . TYR A 1 116 ? 10.568 -7.955 5.335 1.00 65.75 116 TYR A N 1
ATOM 955 C CA . TYR A 1 116 ? 9.974 -7.858 6.662 1.00 65.75 116 TYR A CA 1
ATOM 956 C C . TYR A 1 116 ? 9.749 -9.230 7.319 1.00 65.75 116 TYR A C 1
ATOM 958 O O . TYR A 1 116 ? 9.890 -9.347 8.533 1.00 65.75 116 TYR A O 1
ATOM 966 N N . ASN A 1 117 ? 9.500 -10.296 6.551 1.00 70.88 117 ASN A N 1
ATOM 967 C CA . ASN A 1 117 ? 9.323 -11.663 7.064 1.00 70.88 117 ASN A CA 1
ATOM 968 C C . ASN A 1 117 ? 10.636 -12.465 7.011 1.00 70.88 117 ASN A C 1
ATOM 970 O O . ASN A 1 117 ? 10.715 -13.583 6.493 1.00 70.88 117 ASN A O 1
ATOM 974 N N . ASN A 1 118 ? 11.695 -11.874 7.564 1.00 76.56 118 ASN A N 1
ATOM 975 C CA . ASN A 1 118 ? 13.057 -12.392 7.504 1.00 76.56 118 ASN A CA 1
ATOM 976 C C . ASN A 1 118 ? 13.661 -12.563 8.906 1.00 76.56 118 ASN A C 1
ATOM 978 O O . ASN A 1 118 ? 13.410 -11.769 9.810 1.00 76.56 118 ASN A O 1
ATOM 982 N N . LEU A 1 119 ? 14.510 -13.577 9.084 1.00 82.56 119 LEU A N 1
ATOM 983 C CA . LEU A 1 119 ? 15.226 -13.832 10.341 1.00 82.56 119 LEU A CA 1
ATOM 984 C C . LEU A 1 119 ? 16.242 -12.735 10.699 1.00 82.56 119 LEU A C 1
ATOM 986 O O . LEU A 1 119 ? 16.738 -12.698 11.826 1.00 82.56 119 LEU A O 1
ATOM 990 N N . VAL A 1 120 ? 16.542 -11.814 9.777 1.00 85.06 120 VAL A N 1
ATOM 991 C CA . VAL A 1 120 ? 17.360 -10.624 10.060 1.00 85.06 120 VAL A CA 1
ATOM 992 C C . VAL A 1 120 ? 16.804 -9.800 11.220 1.00 85.06 120 VAL A C 1
ATOM 994 O O . VAL A 1 120 ? 17.583 -9.263 12.010 1.00 85.06 120 VAL A O 1
ATOM 997 N N . TRP A 1 121 ? 15.476 -9.795 11.368 1.00 83.94 121 TRP A N 1
ATOM 998 C CA . TRP A 1 121 ? 14.732 -9.144 12.445 1.00 83.94 121 TRP A CA 1
ATOM 999 C C . TRP A 1 121 ? 14.682 -9.979 13.734 1.00 83.94 121 TRP A C 1
ATOM 1001 O O . TRP A 1 121 ? 13.897 -9.674 14.620 1.00 83.94 121 TRP A O 1
ATOM 1011 N N . GLY A 1 122 ? 15.484 -11.040 13.852 1.00 83.25 122 GLY A N 1
ATOM 1012 C CA . GLY A 1 122 ? 15.521 -11.928 15.013 1.00 83.25 122 GLY A CA 1
ATOM 1013 C C . GLY A 1 122 ? 14.661 -13.192 14.855 1.00 83.25 122 GLY A C 1
ATOM 1014 O O . GLY A 1 122 ? 13.978 -13.363 13.842 1.00 83.25 122 GLY A O 1
ATOM 1015 N N . PRO A 1 123 ? 14.678 -14.099 15.853 1.00 83.50 123 PRO A N 1
ATOM 1016 C CA . PRO A 1 123 ? 13.997 -15.399 15.778 1.00 83.50 123 PRO A CA 1
ATOM 1017 C C . PRO A 1 123 ? 12.485 -15.281 15.567 1.00 83.50 123 PRO A C 1
ATOM 1019 O O . PRO A 1 123 ? 11.893 -16.060 14.827 1.00 83.50 123 PRO A O 1
ATOM 1022 N N . LEU A 1 124 ? 11.876 -14.261 16.178 1.00 77.19 124 LEU A N 1
ATOM 1023 C CA . LEU A 1 124 ? 10.451 -13.953 16.050 1.00 77.19 124 LEU A CA 1
ATOM 1024 C C . LEU A 1 124 ? 10.153 -12.959 14.919 1.00 77.19 124 LEU A C 1
ATOM 1026 O O . LEU A 1 124 ? 9.036 -12.452 14.829 1.00 77.19 124 LEU A O 1
ATOM 1030 N N . LYS A 1 125 ? 11.141 -12.680 14.059 1.00 75.44 125 LYS A N 1
ATOM 1031 C CA . LYS A 1 125 ? 11.020 -11.805 12.887 1.00 75.44 125 LYS A CA 1
ATOM 1032 C C . LYS A 1 125 ? 10.457 -10.420 13.236 1.00 75.44 125 LYS A C 1
ATOM 1034 O O . LYS A 1 125 ? 9.548 -9.919 12.580 1.00 75.44 125 LYS A O 1
ATOM 1039 N N . GLY A 1 126 ? 10.963 -9.823 14.316 1.00 73.88 126 GLY A N 1
ATOM 1040 C CA . GLY A 1 126 ? 10.568 -8.488 14.767 1.00 73.88 126 GLY A CA 1
ATOM 1041 C C . GLY A 1 126 ? 9.213 -8.410 15.473 1.00 73.88 126 GLY A C 1
ATOM 1042 O O . GLY A 1 126 ? 8.805 -7.312 15.845 1.00 73.88 126 GLY A O 1
ATOM 1043 N N . LYS A 1 127 ? 8.506 -9.534 15.679 1.00 68.50 127 LYS A N 1
ATOM 1044 C CA . LYS A 1 127 ? 7.194 -9.550 16.343 1.00 68.50 127 LYS A CA 1
ATOM 1045 C C . LYS A 1 127 ? 7.263 -8.851 17.705 1.00 68.50 127 LYS A C 1
ATOM 1047 O O . LYS A 1 127 ? 8.058 -9.225 18.561 1.00 68.50 127 LYS A O 1
ATOM 1052 N N . GLY A 1 128 ? 6.399 -7.853 17.909 1.00 67.94 128 GLY A N 1
ATOM 1053 C CA . GLY A 1 128 ? 6.353 -7.075 19.154 1.00 67.94 128 GLY A CA 1
ATOM 1054 C C . GLY A 1 128 ? 7.570 -6.168 19.369 1.00 67.94 128 GLY A C 1
ATOM 1055 O O . GLY A 1 128 ? 7.836 -5.777 20.502 1.00 67.94 128 GLY A O 1
ATOM 1056 N N . GLY A 1 129 ? 8.329 -5.870 18.307 1.00 71.69 129 GLY A N 1
ATOM 1057 C CA . GLY A 1 129 ? 9.570 -5.100 18.388 1.00 71.69 129 GLY A CA 1
ATOM 1058 C C . GLY A 1 129 ? 10.762 -5.889 18.941 1.00 71.69 129 GLY A C 1
ATOM 1059 O O . GLY A 1 129 ? 11.783 -5.284 19.265 1.00 71.69 129 GLY A O 1
ATOM 1060 N N . ASP A 1 130 ? 10.657 -7.217 19.064 1.00 80.50 130 ASP A N 1
ATOM 1061 C CA . ASP A 1 130 ? 11.770 -8.069 19.487 1.00 80.50 130 ASP A CA 1
ATOM 1062 C C . ASP A 1 130 ? 12.698 -8.385 18.307 1.00 80.50 130 ASP A C 1
ATOM 1064 O O . ASP A 1 130 ? 12.388 -9.205 17.440 1.00 80.50 130 ASP A O 1
ATOM 1068 N N . TYR A 1 131 ? 13.865 -7.740 18.302 1.00 85.31 131 TYR A N 1
ATOM 1069 C CA . TYR A 1 131 ? 14.895 -7.917 17.277 1.00 85.31 131 TYR A CA 1
ATOM 1070 C C . TYR A 1 131 ? 15.928 -9.002 17.616 1.00 85.31 131 TYR A C 1
ATOM 1072 O O . TYR A 1 131 ? 17.003 -9.045 17.012 1.00 85.31 131 TYR A O 1
ATOM 1080 N N . GLY A 1 132 ? 15.651 -9.858 18.608 1.00 85.19 132 GLY A N 1
ATOM 1081 C CA . GLY A 1 132 ? 16.580 -10.892 19.067 1.00 85.19 132 GLY A CA 1
ATOM 1082 C C . GLY A 1 132 ? 17.807 -10.316 19.777 1.00 85.19 132 GLY A C 1
ATOM 1083 O O . GLY A 1 132 ? 18.919 -10.805 19.587 1.00 85.19 132 GLY A O 1
ATOM 1084 N N . GLY A 1 133 ? 17.622 -9.236 20.543 1.00 87.75 133 GLY A N 1
ATOM 1085 C CA . GLY A 1 133 ? 18.691 -8.576 21.306 1.00 87.75 133 GLY A CA 1
ATOM 1086 C C . GLY A 1 133 ? 19.643 -7.691 20.489 1.00 87.75 133 GLY A C 1
ATOM 1087 O O . GLY A 1 133 ? 20.623 -7.189 21.039 1.00 87.75 133 GLY A O 1
ATOM 1088 N N . LYS A 1 134 ? 19.374 -7.474 19.196 1.00 87.31 134 LYS A N 1
ATOM 1089 C CA . LYS A 1 134 ? 20.166 -6.574 18.343 1.00 87.31 134 LYS A CA 1
ATOM 1090 C C . LYS A 1 134 ? 19.909 -5.107 18.681 1.00 87.31 134 LYS A C 1
ATOM 1092 O O . LYS A 1 134 ? 18.770 -4.705 18.921 1.00 87.31 134 LYS A O 1
ATOM 1097 N N . SER A 1 135 ? 20.953 -4.281 18.615 1.00 90.19 135 SER A N 1
ATOM 1098 C CA . SER A 1 135 ? 20.765 -2.827 18.605 1.00 90.19 135 SER A CA 1
ATOM 1099 C C . SER A 1 135 ? 20.164 -2.363 17.271 1.00 90.19 135 SER A C 1
ATOM 1101 O O . SER A 1 135 ? 20.319 -3.025 16.244 1.00 90.19 135 SER A O 1
ATOM 1103 N N . ILE A 1 136 ? 19.515 -1.193 17.259 1.00 84.06 136 ILE A N 1
ATOM 1104 C CA . ILE A 1 136 ? 18.941 -0.601 16.035 1.00 84.06 136 ILE A CA 1
ATOM 1105 C C . ILE A 1 136 ? 20.013 -0.424 14.949 1.00 84.06 136 ILE A C 1
ATOM 1107 O O . ILE A 1 136 ? 19.757 -0.657 13.769 1.00 84.06 136 ILE A O 1
ATOM 1111 N N . GLU A 1 137 ? 21.228 -0.037 15.336 1.00 89.25 137 GLU A N 1
ATOM 1112 C CA . GLU A 1 137 ? 22.326 0.169 14.392 1.00 89.25 137 GLU A CA 1
ATOM 1113 C C . GLU A 1 137 ? 22.836 -1.149 13.794 1.00 89.25 137 GLU A C 1
ATOM 1115 O O . GLU A 1 137 ? 23.072 -1.225 12.587 1.00 89.25 137 GLU A O 1
ATOM 1120 N N . GLN A 1 138 ? 22.941 -2.200 14.612 1.00 89.50 138 GLN A N 1
ATOM 1121 C CA . GLN A 1 138 ? 23.280 -3.545 14.143 1.00 89.50 138 GLN A CA 1
ATOM 1122 C C . GLN A 1 138 ? 22.205 -4.082 13.196 1.00 89.50 138 GLN A C 1
ATOM 1124 O O . GLN A 1 138 ? 22.525 -4.529 12.098 1.00 89.50 138 GLN A O 1
ATOM 1129 N N . LEU A 1 139 ? 20.933 -3.958 13.583 1.00 86.50 139 LEU A N 1
ATOM 1130 C CA . LEU A 1 139 ? 19.795 -4.373 12.770 1.00 86.50 139 LEU A CA 1
ATOM 1131 C C . LEU A 1 139 ? 19.788 -3.668 11.410 1.00 86.50 139 LEU A C 1
ATOM 1133 O O . LEU A 1 139 ? 19.659 -4.324 10.381 1.00 86.50 139 LEU A O 1
ATOM 1137 N N . ARG A 1 140 ? 19.994 -2.345 11.389 1.00 85.12 140 ARG A N 1
ATOM 1138 C CA . ARG A 1 140 ? 20.090 -1.569 10.146 1.00 85.12 140 ARG A CA 1
ATOM 1139 C C . ARG A 1 140 ? 21.179 -2.122 9.228 1.00 85.12 140 ARG A C 1
ATOM 1141 O O . ARG A 1 140 ? 20.940 -2.302 8.038 1.00 85.12 140 ARG A O 1
ATOM 1148 N N . ASN A 1 141 ? 22.369 -2.375 9.768 1.00 88.56 141 ASN A N 1
ATOM 1149 C CA . ASN A 1 141 ? 23.496 -2.859 8.975 1.00 88.56 141 ASN A CA 1
ATOM 1150 C C . ASN A 1 141 ? 23.240 -4.276 8.432 1.00 88.56 141 ASN A C 1
ATOM 1152 O O . ASN A 1 141 ? 23.545 -4.543 7.270 1.00 88.56 141 ASN A O 1
ATOM 1156 N N . ASP A 1 142 ? 22.639 -5.153 9.237 1.00 88.00 142 ASP A N 1
ATOM 1157 C CA . ASP A 1 142 ? 22.266 -6.509 8.826 1.00 88.00 142 ASP A CA 1
ATOM 1158 C C . ASP A 1 142 ? 21.219 -6.493 7.703 1.00 88.00 142 ASP A C 1
ATOM 1160 O O . ASP A 1 142 ? 21.393 -7.174 6.691 1.00 88.00 142 ASP A O 1
ATOM 1164 N N . VAL A 1 143 ? 20.172 -5.669 7.842 1.00 85.38 143 VAL A N 1
ATOM 1165 C CA . VAL A 1 143 ? 19.128 -5.484 6.818 1.00 85.38 143 VAL A CA 1
ATOM 1166 C C . VAL A 1 143 ? 19.751 -4.984 5.515 1.00 85.38 143 VAL A C 1
ATOM 1168 O O . VAL A 1 143 ? 19.542 -5.587 4.465 1.00 85.38 143 VAL A O 1
ATOM 1171 N N . VAL A 1 144 ? 20.578 -3.936 5.561 1.00 84.19 144 VAL A N 1
ATOM 1172 C CA . VAL A 1 144 ? 21.244 -3.401 4.358 1.00 84.19 144 VAL A CA 1
ATOM 1173 C C . VAL A 1 144 ? 22.109 -4.464 3.680 1.00 84.19 144 VAL A C 1
ATOM 1175 O O . VAL A 1 144 ? 22.069 -4.604 2.460 1.00 84.19 144 VAL A O 1
ATOM 1178 N N . LYS A 1 145 ? 22.868 -5.242 4.459 1.00 84.69 145 LYS A N 1
ATOM 1179 C CA . LYS A 1 145 ? 23.736 -6.296 3.925 1.00 84.69 145 LYS A CA 1
ATOM 1180 C C . LYS A 1 145 ? 22.938 -7.416 3.261 1.00 84.69 145 LYS A C 1
ATOM 1182 O O . LYS A 1 145 ? 23.359 -7.943 2.234 1.00 84.69 145 LYS A O 1
ATOM 1187 N N . GLN A 1 146 ? 21.805 -7.791 3.842 1.00 79.69 146 GLN A N 1
ATOM 1188 C CA . GLN A 1 146 ? 20.961 -8.847 3.296 1.00 79.69 146 GLN A CA 1
ATOM 1189 C C . GLN A 1 146 ? 20.198 -8.391 2.046 1.00 79.69 146 GLN A C 1
ATOM 1191 O O . GLN A 1 146 ? 20.059 -9.168 1.100 1.00 79.69 146 GLN A O 1
ATOM 1196 N N . HIS A 1 147 ? 19.791 -7.121 2.003 1.00 74.75 147 HIS A N 1
ATOM 1197 C CA . HIS A 1 147 ? 19.059 -6.501 0.897 1.00 74.75 147 HIS A CA 1
ATOM 1198 C C . HIS A 1 147 ? 19.951 -5.772 -0.119 1.00 74.75 147 HIS A C 1
ATOM 1200 O O . HIS A 1 147 ? 19.494 -4.845 -0.786 1.00 74.75 147 HIS A O 1
ATOM 1206 N N . ASP A 1 148 ? 21.206 -6.195 -0.286 1.00 77.00 148 ASP A N 1
ATOM 1207 C CA . ASP A 1 148 ? 22.061 -5.669 -1.352 1.00 77.00 148 ASP A CA 1
ATOM 1208 C C . ASP A 1 148 ? 21.567 -6.118 -2.739 1.00 77.00 148 ASP A C 1
ATOM 1210 O O . ASP A 1 148 ? 21.065 -7.229 -2.908 1.00 77.00 148 ASP A O 1
ATOM 1214 N N . LYS A 1 149 ? 21.763 -5.285 -3.770 1.00 68.06 149 LYS A N 1
ATOM 1215 C CA . LYS A 1 149 ? 21.359 -5.566 -5.164 1.00 68.06 149 LYS A CA 1
ATOM 1216 C C . LYS A 1 149 ? 21.882 -6.923 -5.649 1.00 68.06 149 LYS A C 1
ATOM 1218 O O . LYS A 1 149 ? 21.192 -7.641 -6.373 1.00 68.06 149 LYS A O 1
ATOM 1223 N N . LYS A 1 150 ? 23.090 -7.294 -5.217 1.00 68.69 150 LYS A N 1
ATOM 1224 C CA . LYS A 1 150 ? 23.730 -8.575 -5.545 1.00 68.69 150 LYS A CA 1
ATOM 1225 C C . LYS A 1 150 ? 23.004 -9.782 -4.957 1.00 68.69 150 LYS A C 1
ATOM 1227 O O . LYS A 1 150 ? 23.201 -10.886 -5.453 1.00 68.69 150 LYS A O 1
ATOM 1232 N N . SER A 1 151 ? 22.199 -9.613 -3.912 1.00 64.25 151 SER A N 1
ATOM 1233 C CA . SER A 1 151 ? 21.382 -10.686 -3.335 1.00 64.25 151 SER A CA 1
ATOM 1234 C C . SER A 1 151 ? 20.161 -11.015 -4.201 1.00 64.25 151 SER A C 1
ATOM 1236 O O . SER A 1 151 ? 19.656 -12.131 -4.129 1.00 64.25 151 SER A O 1
ATOM 1238 N N . TRP A 1 152 ? 19.722 -10.078 -5.048 1.00 61.91 152 TRP A N 1
ATOM 1239 C CA . TRP A 1 152 ? 18.506 -10.187 -5.865 1.00 61.91 152 TRP A CA 1
ATOM 1240 C C . TRP A 1 152 ? 18.776 -10.621 -7.310 1.00 61.91 152 TRP A C 1
ATOM 1242 O O . TRP A 1 152 ? 17.972 -11.331 -7.912 1.00 61.91 152 TRP A O 1
ATOM 1252 N N . ILE A 1 153 ? 19.924 -10.224 -7.863 1.00 65.19 153 ILE A N 1
ATOM 1253 C CA . ILE A 1 153 ? 20.248 -10.383 -9.286 1.00 65.19 153 ILE A CA 1
ATOM 1254 C C . ILE A 1 153 ? 21.446 -11.331 -9.430 1.00 65.19 153 ILE A C 1
ATOM 1256 O O . ILE A 1 153 ? 22.454 -11.156 -8.741 1.00 65.19 153 ILE A O 1
ATOM 1260 N N . CYS A 1 154 ? 21.326 -12.348 -10.293 1.00 63.16 154 CYS A N 1
ATOM 1261 C CA . CYS A 1 154 ? 22.416 -13.266 -10.642 1.00 63.16 154 CYS A CA 1
ATOM 1262 C C . CYS A 1 154 ? 23.418 -12.525 -11.517 1.00 63.16 154 CYS A C 1
ATOM 1264 O O . CYS A 1 154 ? 24.510 -12.212 -11.052 1.00 63.16 154 CYS A O 1
ATOM 1266 N N . GLU A 1 155 ? 23.006 -12.200 -12.742 1.00 65.62 155 GLU A N 1
ATOM 1267 C CA . GLU A 1 155 ? 23.797 -11.530 -13.772 1.00 65.62 155 GLU A CA 1
ATOM 1268 C C . GLU A 1 155 ? 22.825 -10.798 -14.715 1.00 65.62 155 GLU A C 1
ATOM 1270 O O . GLU A 1 155 ? 21.708 -11.264 -14.960 1.00 65.62 155 GLU A O 1
ATOM 1275 N N . SER A 1 156 ? 23.210 -9.619 -15.198 1.00 67.06 156 SER A N 1
ATOM 1276 C CA . SER A 1 156 ? 22.519 -8.961 -16.312 1.00 67.06 156 SER A CA 1
ATOM 1277 C C . SER A 1 156 ? 23.055 -9.527 -17.620 1.00 67.06 156 SER A C 1
ATOM 1279 O O . SER A 1 156 ? 24.267 -9.718 -17.711 1.00 67.06 156 SER A O 1
ATOM 1281 N N . ASP A 1 157 ? 22.191 -9.732 -18.615 1.00 75.31 157 ASP A N 1
ATOM 1282 C CA . ASP A 1 157 ? 22.598 -10.036 -19.989 1.00 75.31 157 ASP A CA 1
ATOM 1283 C C . ASP A 1 157 ? 23.699 -9.042 -20.420 1.00 75.31 157 ASP A C 1
ATOM 1285 O O . ASP A 1 157 ? 23.438 -7.831 -20.475 1.00 75.31 157 ASP A O 1
ATOM 1289 N N . PRO A 1 158 ? 24.939 -9.515 -20.648 1.00 78.38 158 PRO A N 1
ATOM 1290 C CA . PRO A 1 158 ? 26.073 -8.647 -20.953 1.00 78.38 158 PRO A CA 1
ATOM 1291 C C . PRO A 1 158 ? 25.868 -7.878 -22.262 1.00 78.38 158 PRO A C 1
ATOM 1293 O O . PRO A 1 158 ? 26.384 -6.766 -22.403 1.00 78.38 158 PRO A O 1
ATOM 1296 N N . ASP A 1 159 ? 25.050 -8.417 -23.165 1.00 82.00 159 ASP A N 1
ATOM 1297 C CA . ASP A 1 159 ? 24.818 -7.860 -24.492 1.00 82.00 159 ASP A CA 1
ATOM 1298 C C . ASP A 1 159 ? 23.616 -6.905 -24.518 1.00 82.00 159 ASP A C 1
ATOM 1300 O O . ASP A 1 159 ? 23.392 -6.222 -25.515 1.00 82.00 159 ASP A O 1
ATOM 1304 N N . TYR A 1 160 ? 22.859 -6.772 -23.419 1.00 81.00 160 TYR A N 1
ATOM 1305 C CA . TYR A 1 160 ? 21.653 -5.934 -23.351 1.00 81.00 160 TYR A CA 1
ATOM 1306 C C . TYR A 1 160 ? 21.903 -4.481 -23.782 1.00 81.00 160 TYR A C 1
ATOM 1308 O O . TYR A 1 160 ? 21.148 -3.905 -24.565 1.00 81.00 160 TYR A O 1
ATOM 1316 N N . ALA A 1 161 ? 22.993 -3.880 -23.298 1.00 80.81 161 ALA A N 1
ATOM 1317 C CA . ALA A 1 161 ? 23.333 -2.495 -23.622 1.00 80.81 161 ALA A CA 1
ATOM 1318 C C . ALA A 1 161 ? 23.760 -2.320 -25.087 1.00 80.81 161 ALA A C 1
ATOM 1320 O O . ALA A 1 161 ? 23.529 -1.258 -25.665 1.00 80.81 161 ALA A O 1
ATOM 1321 N N . GLN A 1 162 ? 24.391 -3.337 -25.677 1.00 82.75 162 GLN A N 1
ATOM 1322 C CA . GLN A 1 162 ? 24.752 -3.341 -27.091 1.00 82.75 162 GLN A CA 1
ATOM 1323 C C . GLN A 1 162 ? 23.502 -3.524 -27.960 1.00 82.75 162 GLN A C 1
ATOM 1325 O O . GLN A 1 162 ? 23.274 -2.725 -28.861 1.00 82.75 162 GLN A O 1
ATOM 1330 N N . ARG A 1 163 ? 22.634 -4.476 -27.605 1.00 84.50 163 ARG A N 1
ATOM 1331 C CA . ARG A 1 163 ? 21.348 -4.740 -28.262 1.00 84.50 163 ARG A CA 1
ATOM 1332 C C . ARG A 1 163 ? 20.460 -3.493 -28.317 1.00 84.50 163 ARG A C 1
ATOM 1334 O O . ARG A 1 163 ? 19.926 -3.169 -29.370 1.00 84.50 163 ARG A O 1
ATOM 1341 N N . LEU A 1 164 ? 20.346 -2.739 -27.217 1.00 80.62 164 LEU A N 1
ATOM 1342 C CA . LEU A 1 164 ? 19.591 -1.476 -27.197 1.00 80.62 164 LEU A CA 1
ATOM 1343 C C . LEU A 1 164 ? 20.187 -0.398 -28.110 1.00 80.62 164 LEU A C 1
ATOM 1345 O O . LEU A 1 164 ? 19.436 0.366 -28.714 1.00 80.62 164 LEU A O 1
ATOM 1349 N N . LYS A 1 165 ? 21.520 -0.317 -28.204 1.00 81.88 165 LYS A N 1
ATOM 1350 C CA . LYS A 1 165 ? 22.183 0.615 -29.125 1.00 81.88 165 LYS A CA 1
ATOM 1351 C C . LYS A 1 165 ? 21.912 0.233 -30.573 1.00 81.88 165 LYS A C 1
ATOM 1353 O O . LYS A 1 165 ? 21.507 1.090 -31.340 1.00 81.88 165 LYS A O 1
ATOM 1358 N N . GLU A 1 166 ? 22.050 -1.044 -30.912 1.00 81.25 166 GLU A N 1
ATOM 1359 C CA . GLU A 1 166 ? 21.781 -1.554 -32.260 1.00 81.25 166 GLU A CA 1
ATOM 1360 C C . GLU A 1 166 ? 20.314 -1.346 -32.671 1.00 81.25 166 GLU A C 1
ATOM 1362 O O . GLU A 1 166 ? 20.040 -0.982 -33.812 1.00 81.25 166 GLU A O 1
ATOM 1367 N N . ILE A 1 167 ? 19.365 -1.518 -31.744 1.00 75.94 167 ILE A N 1
ATOM 1368 C CA . ILE A 1 167 ? 17.940 -1.231 -31.982 1.00 75.94 167 ILE A CA 1
ATOM 1369 C C . ILE A 1 167 ? 17.704 0.272 -32.185 1.00 75.94 167 ILE A C 1
ATOM 1371 O O . ILE A 1 167 ? 16.971 0.657 -33.092 1.00 75.94 167 ILE A O 1
ATOM 1375 N N . GLY A 1 168 ? 18.332 1.123 -31.368 1.00 73.81 168 GLY A N 1
ATOM 1376 C CA . GLY A 1 168 ? 18.209 2.579 -31.479 1.00 73.81 168 GLY A CA 1
ATOM 1377 C C . GLY A 1 168 ? 18.901 3.176 -32.709 1.00 73.81 168 GLY A C 1
ATOM 1378 O O . GLY A 1 168 ? 18.496 4.237 -33.169 1.00 73.81 168 GLY A O 1
ATOM 1379 N N . GLU A 1 169 ? 19.930 2.513 -33.242 1.00 76.00 169 GLU A N 1
ATOM 1380 C CA . GLU A 1 169 ? 20.665 2.930 -34.444 1.00 76.00 169 GLU A CA 1
ATOM 1381 C C . GLU A 1 169 ? 20.002 2.456 -35.749 1.00 76.00 169 GLU A C 1
ATOM 1383 O O . GLU A 1 169 ? 20.167 3.107 -36.779 1.00 76.00 169 GLU A O 1
ATOM 1388 N N . ASN A 1 170 ? 19.235 1.359 -35.719 1.00 63.81 170 ASN A N 1
ATOM 1389 C CA . ASN A 1 170 ? 18.590 0.783 -36.907 1.00 63.81 170 ASN A CA 1
ATOM 1390 C C . ASN A 1 170 ? 17.176 1.321 -37.208 1.00 63.81 170 ASN A C 1
ATOM 1392 O O . ASN A 1 170 ? 16.548 0.827 -38.140 1.00 63.81 170 ASN A O 1
ATOM 1396 N N . ASP A 1 171 ? 16.678 2.308 -36.453 1.00 56.81 171 ASP A N 1
ATOM 1397 C CA . ASP A 1 171 ? 15.434 3.087 -36.663 1.00 56.81 171 ASP A CA 1
ATOM 1398 C C . ASP A 1 171 ? 14.129 2.311 -36.976 1.00 56.81 171 ASP A C 1
ATOM 1400 O O . ASP A 1 171 ? 13.096 2.915 -37.257 1.00 56.81 171 ASP A O 1
ATOM 1404 N N . LEU A 1 172 ? 14.121 0.979 -36.901 1.00 51.84 172 LEU A N 1
ATOM 1405 C CA . LEU A 1 172 ? 12.974 0.136 -37.226 1.00 51.84 172 LEU A CA 1
ATOM 1406 C C . LEU A 1 172 ? 12.997 -1.130 -36.365 1.00 51.84 172 LEU A C 1
ATOM 1408 O O . LEU A 1 172 ? 13.478 -2.186 -36.770 1.00 51.84 172 LEU A O 1
ATOM 1412 N N . TYR A 1 173 ? 12.390 -1.051 -35.183 1.00 48.72 173 TYR A N 1
ATOM 1413 C CA . TYR A 1 173 ? 11.585 -2.189 -34.760 1.00 48.72 173 TYR A CA 1
ATOM 1414 C C . TYR A 1 173 ? 10.318 -2.097 -35.617 1.00 48.72 173 TYR A C 1
ATOM 1416 O O . TYR A 1 173 ? 9.487 -1.222 -35.373 1.00 48.72 173 TYR A O 1
ATOM 1424 N N . GLU A 1 174 ? 10.201 -2.909 -36.674 1.00 53.75 174 GLU A N 1
ATOM 1425 C CA . GLU A 1 174 ? 8.938 -3.058 -37.410 1.00 53.75 174 GLU A CA 1
ATOM 1426 C C . GLU A 1 174 ? 7.906 -3.655 -36.442 1.00 53.75 174 GLU A C 1
ATOM 1428 O O . GLU A 1 174 ? 7.718 -4.864 -36.336 1.00 53.75 174 GLU A O 1
ATOM 1433 N N . HIS A 1 175 ? 7.264 -2.786 -35.666 1.00 50.59 175 HIS A N 1
ATOM 1434 C CA . HIS A 1 175 ? 6.291 -3.140 -34.638 1.00 50.59 175 HIS A CA 1
ATOM 1435 C C . HIS A 1 175 ? 4.898 -3.432 -35.232 1.00 50.59 175 HIS A C 1
ATOM 1437 O O . HIS A 1 175 ? 3.926 -3.565 -34.491 1.00 50.59 175 HIS A O 1
ATOM 1443 N N . ASP A 1 176 ? 4.806 -3.548 -36.560 1.00 49.28 176 ASP A N 1
ATOM 1444 C CA . ASP A 1 176 ? 3.553 -3.561 -37.321 1.00 49.28 176 ASP A CA 1
ATOM 1445 C C . ASP A 1 176 ? 2.963 -4.964 -37.550 1.00 49.28 176 ASP A C 1
ATOM 1447 O O . ASP A 1 176 ? 1.931 -5.093 -38.204 1.00 49.28 176 ASP A O 1
ATOM 1451 N N . GLN A 1 177 ? 3.569 -6.033 -37.016 1.00 54.16 177 GLN A N 1
ATOM 1452 C CA . GLN A 1 177 ? 3.051 -7.402 -37.206 1.00 54.16 177 GLN A CA 1
ATOM 1453 C C . GLN A 1 177 ? 2.393 -8.033 -35.977 1.00 54.16 177 GLN A C 1
ATOM 1455 O O . GLN A 1 177 ? 1.767 -9.085 -36.103 1.00 54.16 177 GLN A O 1
ATOM 1460 N N . LEU A 1 178 ? 2.486 -7.415 -34.798 1.00 55.12 178 LEU A N 1
ATOM 1461 C CA . LEU A 1 178 ? 1.801 -7.916 -33.608 1.00 55.12 178 LEU A CA 1
ATOM 1462 C C . LEU A 1 178 ? 0.512 -7.125 -33.411 1.00 55.12 178 LEU A C 1
ATOM 1464 O O . LEU A 1 178 ? 0.515 -6.033 -32.848 1.00 55.12 178 LEU A O 1
ATOM 1468 N N . ASP A 1 179 ? -0.601 -7.695 -33.869 1.00 59.31 179 ASP A N 1
ATOM 1469 C CA . ASP A 1 179 ? -1.934 -7.228 -33.504 1.00 59.31 179 ASP A CA 1
ATOM 1470 C C . ASP A 1 179 ? -2.176 -7.541 -32.019 1.00 59.31 179 ASP A C 1
ATOM 1472 O O . ASP A 1 179 ? -2.777 -8.552 -31.650 1.00 59.31 179 ASP A O 1
ATOM 1476 N N . LEU A 1 180 ? -1.646 -6.673 -31.151 1.00 57.78 180 LEU A N 1
ATOM 1477 C CA . LEU A 1 180 ? -1.705 -6.796 -29.691 1.00 57.78 180 LEU A CA 1
ATOM 1478 C C . LEU A 1 180 ? -3.143 -6.912 -29.155 1.00 57.78 180 LEU A C 1
ATOM 1480 O O . LEU A 1 180 ? -3.331 -7.316 -28.010 1.00 57.78 180 LEU A O 1
ATOM 1484 N N . LEU A 1 181 ? -4.150 -6.563 -29.963 1.00 58.16 181 LEU A N 1
ATOM 1485 C CA . LEU A 1 181 ? -5.565 -6.667 -29.612 1.00 58.16 181 LEU A CA 1
ATOM 1486 C C . LEU A 1 181 ? -6.146 -8.066 -29.877 1.00 58.16 181 LEU A C 1
ATOM 1488 O O . LEU A 1 181 ? -7.168 -8.402 -29.282 1.00 58.16 181 LEU A O 1
ATOM 1492 N N . ASN A 1 182 ? -5.501 -8.874 -30.727 1.00 63.19 182 ASN A N 1
ATOM 1493 C CA . ASN A 1 182 ? -5.964 -10.205 -31.140 1.00 63.19 182 ASN A CA 1
ATOM 1494 C C . ASN A 1 182 ? -4.999 -11.354 -30.791 1.00 63.19 182 ASN A C 1
ATOM 1496 O O . ASN A 1 182 ? -5.329 -12.512 -31.052 1.00 63.19 182 ASN A O 1
ATOM 1500 N N . LEU A 1 183 ? -3.840 -11.067 -30.191 1.00 62.12 183 LEU A N 1
ATOM 1501 C CA . LEU A 1 183 ? -2.912 -12.094 -29.710 1.00 62.12 183 LEU A CA 1
ATOM 1502 C C . LEU A 1 183 ? -3.556 -12.962 -28.630 1.00 62.12 183 LEU A C 1
ATOM 1504 O O . LEU A 1 183 ? -4.038 -12.464 -27.607 1.00 62.12 183 LEU A O 1
ATOM 1508 N N . LYS A 1 184 ? -3.514 -14.280 -28.826 1.00 65.88 184 LYS A N 1
ATOM 1509 C CA . LYS A 1 184 ? -3.830 -15.222 -27.750 1.00 65.88 184 LYS A CA 1
ATOM 1510 C C . LYS A 1 184 ? -2.659 -15.282 -26.776 1.00 65.88 184 LYS A C 1
ATOM 1512 O O . LYS A 1 184 ? -1.507 -15.124 -27.164 1.00 65.88 184 LYS A O 1
ATOM 1517 N N . PHE A 1 185 ? -2.948 -15.551 -25.504 1.00 59.00 185 PHE A N 1
ATOM 1518 C CA . PHE A 1 185 ? -1.924 -15.615 -24.455 1.00 59.00 185 PHE A CA 1
ATOM 1519 C C . PHE A 1 185 ? -0.791 -16.602 -24.793 1.00 59.00 185 PHE A C 1
ATOM 1521 O O . PHE A 1 185 ? 0.375 -16.295 -24.569 1.00 59.00 185 PHE A O 1
ATOM 1528 N N . ASP A 1 186 ? -1.128 -17.731 -25.421 1.00 70.62 186 ASP A N 1
ATOM 1529 C CA . ASP A 1 186 ? -0.173 -18.772 -25.827 1.00 70.62 186 ASP A CA 1
ATOM 1530 C C . ASP A 1 186 ? 0.730 -18.360 -27.007 1.00 70.62 186 ASP A C 1
ATOM 1532 O O . ASP A 1 186 ? 1.709 -19.040 -27.308 1.00 70.62 186 ASP A O 1
ATOM 1536 N N . GLU A 1 187 ? 0.400 -17.263 -27.694 1.00 68.12 187 GLU A N 1
ATOM 1537 C CA . GLU A 1 187 ? 1.138 -16.726 -28.845 1.00 68.12 187 GLU A CA 1
ATOM 1538 C C . GLU A 1 187 ? 2.095 -15.592 -28.434 1.00 68.12 187 GLU A C 1
ATOM 1540 O O . GLU A 1 187 ? 2.857 -15.091 -29.264 1.00 68.12 187 GLU A O 1
ATOM 1545 N N . LEU A 1 188 ? 2.076 -15.178 -27.159 1.00 62.94 188 LEU A N 1
ATOM 1546 C CA . LEU A 1 188 ? 2.972 -14.148 -26.645 1.00 62.94 188 LEU A CA 1
ATOM 1547 C C . LEU A 1 188 ? 4.406 -14.688 -26.524 1.00 62.94 188 LEU A C 1
ATOM 1549 O O . LEU A 1 188 ? 4.619 -15.776 -25.980 1.00 62.94 188 LEU A O 1
ATOM 1553 N N . PRO A 1 189 ? 5.420 -13.931 -26.979 1.00 67.00 189 PRO A N 1
ATOM 1554 C CA . PRO A 1 189 ? 6.806 -14.330 -26.803 1.00 67.00 189 PRO A CA 1
ATOM 1555 C C . PRO A 1 189 ? 7.156 -14.383 -25.312 1.00 67.00 189 PRO A C 1
ATOM 1557 O O . PRO A 1 189 ? 6.845 -13.473 -24.545 1.00 67.00 189 PRO A O 1
ATOM 1560 N N . SER A 1 190 ? 7.868 -15.432 -24.902 1.00 70.56 190 SER A N 1
ATOM 1561 C CA . SER A 1 190 ? 8.312 -15.623 -23.514 1.00 70.56 190 SER A CA 1
ATOM 1562 C C . SER A 1 190 ? 9.447 -14.679 -23.087 1.00 70.56 190 SER A C 1
ATOM 1564 O O . SER A 1 190 ? 9.924 -14.761 -21.957 1.00 70.56 190 SER A O 1
ATOM 1566 N N . TYR A 1 191 ? 9.936 -13.835 -23.997 1.00 74.25 191 TYR A N 1
ATOM 1567 C CA . TYR A 1 191 ? 11.084 -12.956 -23.807 1.00 74.25 191 TYR A CA 1
ATOM 1568 C C . TYR A 1 191 ? 10.929 -11.692 -24.659 1.00 74.25 191 TYR A C 1
ATOM 1570 O O . TYR A 1 191 ? 10.662 -11.783 -25.858 1.00 74.25 191 TYR A O 1
ATOM 1578 N N . ASP A 1 192 ? 11.140 -10.528 -24.045 1.00 74.38 192 ASP A N 1
ATOM 1579 C CA . ASP A 1 192 ? 11.183 -9.232 -24.723 1.00 74.38 192 ASP A CA 1
ATOM 1580 C C . ASP A 1 192 ? 12.640 -8.712 -24.767 1.00 74.38 192 ASP A C 1
ATOM 1582 O O . ASP A 1 192 ? 13.220 -8.445 -23.707 1.00 74.38 192 ASP A O 1
ATOM 1586 N N . PRO A 1 193 ? 13.240 -8.545 -25.965 1.00 72.81 193 PRO A N 1
ATOM 1587 C CA . PRO A 1 193 ? 14.633 -8.127 -26.127 1.00 72.81 193 PRO A CA 1
ATOM 1588 C C . PRO A 1 193 ? 14.924 -6.684 -25.692 1.00 72.81 193 PRO A C 1
ATOM 1590 O O . PRO A 1 193 ? 16.094 -6.355 -25.493 1.00 72.81 193 PRO A O 1
ATOM 1593 N N . ILE A 1 194 ? 13.910 -5.825 -25.530 1.00 77.25 194 ILE A N 1
ATOM 1594 C CA . ILE A 1 194 ? 14.081 -4.456 -25.007 1.00 77.25 194 ILE A CA 1
ATOM 1595 C C . ILE A 1 194 ? 13.711 -4.339 -23.523 1.00 77.25 194 ILE A C 1
ATOM 1597 O O . ILE A 1 194 ? 13.979 -3.314 -22.894 1.00 77.25 194 ILE A O 1
ATOM 1601 N N . CYS A 1 195 ? 13.115 -5.377 -22.933 1.00 73.69 195 CYS A N 1
ATOM 1602 C CA . CYS A 1 195 ? 12.726 -5.373 -21.531 1.00 73.69 195 CYS A CA 1
ATOM 1603 C C . CYS A 1 195 ? 13.914 -5.711 -20.626 1.00 73.69 195 CYS A C 1
ATOM 1605 O O . CYS A 1 195 ? 14.380 -6.851 -20.569 1.00 73.69 195 CYS A O 1
ATOM 1607 N N . TRP A 1 196 ? 14.342 -4.734 -19.822 1.00 73.12 196 TRP A N 1
ATOM 1608 C CA . TRP A 1 196 ? 15.409 -4.922 -18.835 1.00 73.12 196 TRP A CA 1
ATOM 1609 C C . TRP A 1 196 ? 15.146 -6.099 -17.887 1.00 73.12 196 TRP A C 1
ATOM 1611 O O . TRP A 1 196 ? 16.073 -6.831 -17.562 1.00 73.12 196 TRP A O 1
ATOM 1621 N N . ASN A 1 197 ? 13.889 -6.325 -17.483 1.00 71.25 197 ASN A N 1
ATOM 1622 C CA . ASN A 1 197 ? 13.549 -7.441 -16.596 1.00 71.25 197 ASN A CA 1
ATOM 1623 C C . ASN A 1 197 ? 13.781 -8.800 -17.276 1.00 71.25 197 ASN A C 1
ATOM 1625 O O . ASN A 1 197 ? 14.334 -9.697 -16.643 1.00 71.25 197 ASN A O 1
ATOM 1629 N N . CYS A 1 198 ? 13.411 -8.944 -18.556 1.00 72.00 198 CYS A N 1
ATOM 1630 C CA . CYS A 1 198 ? 13.653 -10.168 -19.332 1.00 72.00 198 CYS A CA 1
ATOM 1631 C C . CYS A 1 198 ? 15.153 -10.420 -19.540 1.00 72.00 198 CYS A C 1
ATOM 1633 O O . CYS A 1 198 ? 15.594 -11.565 -19.572 1.00 72.00 198 CYS A O 1
ATOM 1635 N N . ALA A 1 199 ? 15.944 -9.350 -19.628 1.00 73.25 199 ALA A N 1
ATOM 1636 C CA . ALA A 1 199 ? 17.396 -9.390 -19.760 1.00 73.25 199 ALA A CA 1
ATOM 1637 C C . ALA A 1 199 ? 18.147 -9.577 -18.424 1.00 73.25 199 ALA A C 1
ATOM 1639 O O . ALA A 1 199 ? 19.376 -9.490 -18.383 1.00 73.25 199 ALA A O 1
ATOM 1640 N N . THR A 1 200 ? 17.447 -9.816 -17.312 1.00 69.12 200 THR A N 1
ATOM 1641 C CA . THR A 1 200 ? 18.073 -10.052 -16.005 1.00 69.12 200 THR A CA 1
ATOM 1642 C C . THR A 1 200 ? 17.727 -11.424 -15.459 1.00 69.12 200 THR A C 1
ATOM 1644 O O . THR A 1 200 ? 16.558 -11.766 -15.297 1.00 69.12 200 THR A O 1
ATOM 1647 N N . TYR A 1 201 ? 18.752 -12.191 -15.091 1.00 67.69 201 TYR A N 1
ATOM 1648 C CA . TYR A 1 201 ? 18.553 -13.457 -14.397 1.00 67.69 201 TYR A CA 1
ATOM 1649 C C . TYR A 1 201 ? 18.374 -13.176 -12.908 1.00 67.69 201 TYR A C 1
ATOM 1651 O O . TYR A 1 201 ? 19.282 -12.671 -12.237 1.00 67.69 201 TYR A O 1
ATOM 1659 N N . GLN A 1 202 ? 17.195 -13.479 -12.371 1.00 62.16 202 GLN A N 1
ATOM 1660 C CA . GLN A 1 202 ? 16.965 -13.386 -10.934 1.00 62.16 202 GLN A CA 1
ATOM 1661 C C . GLN A 1 202 ? 17.623 -14.572 -10.224 1.00 62.16 202 GLN A C 1
ATOM 1663 O O . GLN A 1 202 ? 17.588 -15.700 -10.710 1.00 62.16 202 GLN A O 1
ATOM 1668 N N . LYS A 1 203 ? 18.218 -14.333 -9.046 1.00 58.22 203 LYS A N 1
ATOM 1669 C CA . LYS A 1 203 ? 18.819 -15.405 -8.221 1.00 58.22 203 LYS A CA 1
ATOM 1670 C C . LYS A 1 203 ? 17.804 -16.422 -7.718 1.00 58.22 203 LYS A C 1
ATOM 1672 O O . LYS A 1 203 ? 18.175 -17.511 -7.287 1.00 58.22 203 LYS A O 1
ATOM 1677 N N . ARG A 1 204 ? 16.531 -16.041 -7.722 1.00 59.38 204 ARG A N 1
ATOM 1678 C CA . ARG A 1 204 ? 15.441 -16.854 -7.222 1.00 59.38 204 ARG A CA 1
ATOM 1679 C C . ARG A 1 204 ? 14.795 -17.584 -8.401 1.00 59.38 204 ARG A C 1
ATOM 1681 O O . ARG A 1 204 ? 14.275 -16.901 -9.280 1.00 59.38 204 ARG A O 1
ATOM 1688 N N . PRO A 1 205 ? 14.785 -18.928 -8.431 1.00 54.28 205 PRO A N 1
ATOM 1689 C CA . PRO A 1 205 ? 13.836 -19.624 -9.283 1.00 54.28 205 PRO A CA 1
ATOM 1690 C C . PRO A 1 205 ? 12.438 -19.229 -8.808 1.00 54.28 205 PRO A C 1
ATOM 1692 O O . PRO A 1 205 ? 12.145 -19.321 -7.613 1.00 54.28 205 PRO A O 1
ATOM 1695 N N . PHE A 1 206 ? 11.605 -18.727 -9.715 1.00 54.19 206 PHE A N 1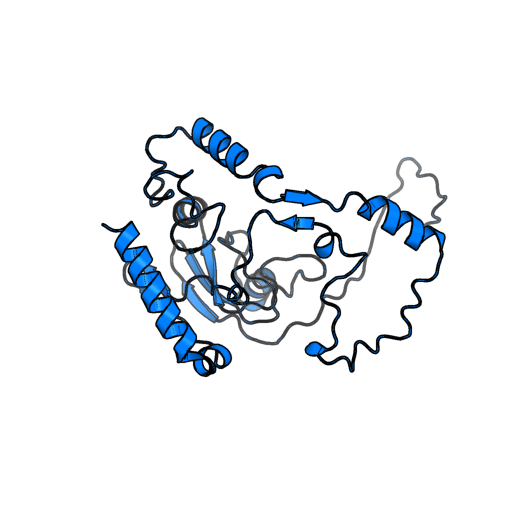
ATOM 1696 C CA . PHE A 1 206 ? 10.187 -18.590 -9.427 1.00 54.19 206 PHE A CA 1
ATOM 1697 C C . PHE A 1 206 ? 9.610 -20.005 -9.363 1.00 54.19 206 PHE A C 1
ATOM 1699 O O . PHE A 1 206 ? 9.797 -20.759 -10.315 1.00 54.19 206 PHE A O 1
ATOM 1706 N N . PRO A 1 207 ? 8.976 -20.401 -8.251 1.00 55.31 207 PRO A N 1
ATOM 1707 C CA . PRO A 1 207 ? 8.141 -21.592 -8.239 1.00 55.31 207 PRO A CA 1
ATOM 1708 C C . PRO A 1 207 ? 7.114 -21.511 -9.385 1.00 55.31 207 PRO A C 1
ATOM 1710 O O . PRO A 1 207 ? 6.583 -20.429 -9.643 1.00 55.31 207 PRO A O 1
ATOM 1713 N N . ASP A 1 208 ? 6.842 -22.609 -10.094 1.00 50.47 208 ASP A N 1
ATOM 1714 C CA . ASP A 1 208 ? 5.902 -22.616 -11.235 1.00 50.47 208 ASP A CA 1
ATOM 1715 C C . ASP A 1 208 ? 4.480 -22.166 -10.829 1.00 50.47 208 ASP A C 1
ATOM 1717 O O . ASP A 1 208 ? 3.682 -21.707 -11.645 1.00 50.47 208 ASP A O 1
ATOM 1721 N N . ASP A 1 209 ? 4.181 -22.244 -9.535 1.00 51.16 209 ASP A N 1
ATOM 1722 C CA . ASP A 1 209 ? 2.959 -21.818 -8.869 1.00 51.16 209 ASP A CA 1
ATOM 1723 C C . ASP A 1 209 ? 2.957 -20.340 -8.433 1.00 51.16 209 ASP A C 1
ATOM 1725 O O . ASP A 1 209 ? 1.943 -19.866 -7.942 1.00 51.16 209 ASP A O 1
ATOM 1729 N N . HIS A 1 210 ? 4.019 -19.557 -8.652 1.00 46.50 210 HIS A N 1
ATOM 1730 C CA . HIS A 1 210 ? 4.184 -18.189 -8.119 1.00 46.50 210 HIS A CA 1
ATOM 1731 C C . HIS A 1 210 ? 3.325 -17.096 -8.802 1.00 46.50 210 HIS A C 1
ATOM 1733 O O . HIS A 1 210 ? 3.519 -15.900 -8.568 1.00 46.50 210 HIS A O 1
ATOM 1739 N N . TRP A 1 211 ? 2.340 -17.486 -9.616 1.00 48.69 211 TRP A N 1
ATOM 1740 C CA . TRP A 1 211 ? 1.334 -16.592 -10.207 1.00 48.69 211 TRP A CA 1
ATOM 1741 C C . TRP A 1 211 ? 0.146 -16.316 -9.271 1.00 48.69 211 TRP A C 1
ATOM 1743 O O . TRP A 1 211 ? -0.950 -15.991 -9.726 1.00 48.69 211 TRP A O 1
ATOM 1753 N N . PHE A 1 212 ? 0.331 -16.425 -7.955 1.00 50.03 212 PHE A N 1
ATOM 1754 C CA . PHE A 1 212 ? -0.646 -15.939 -6.986 1.00 50.03 212 PHE A CA 1
ATOM 1755 C C . PHE A 1 212 ? -0.225 -14.572 -6.449 1.00 50.03 212 PHE A C 1
ATOM 1757 O O . PHE A 1 212 ? 0.912 -14.351 -6.038 1.00 50.03 212 PHE A O 1
ATOM 1764 N N . MET A 1 213 ? -1.175 -13.644 -6.398 1.00 44.22 213 MET A N 1
ATOM 1765 C CA . MET A 1 213 ? -1.033 -12.445 -5.584 1.00 44.22 213 MET A CA 1
ATOM 1766 C C . MET A 1 213 ? -1.499 -12.803 -4.168 1.00 44.22 213 MET A C 1
ATOM 1768 O O . MET A 1 213 ? -2.698 -13.041 -3.983 1.00 44.22 213 MET A O 1
ATOM 1772 N N . PRO A 1 214 ? -0.604 -12.880 -3.165 1.00 48.59 214 PRO A N 1
ATOM 1773 C CA . PRO A 1 214 ? -1.031 -13.109 -1.795 1.00 48.59 214 PRO A CA 1
ATOM 1774 C C . PRO A 1 214 ? -1.931 -11.946 -1.378 1.00 48.59 214 PRO A C 1
ATOM 1776 O O . PRO A 1 214 ? -1.536 -10.780 -1.426 1.00 48.59 214 PRO A O 1
ATOM 1779 N N . LEU A 1 215 ? -3.173 -12.255 -1.006 1.00 45.44 215 LEU A N 1
ATOM 1780 C CA . LEU A 1 215 ? -4.072 -11.250 -0.455 1.00 45.44 215 LEU A CA 1
ATOM 1781 C C . LEU A 1 215 ? -3.441 -10.721 0.834 1.00 45.44 215 LEU A C 1
ATOM 1783 O O . LEU A 1 215 ? -3.137 -11.496 1.744 1.00 45.44 215 LEU A O 1
ATOM 1787 N N . HIS A 1 216 ? -3.247 -9.405 0.914 1.00 48.81 216 HIS A N 1
ATOM 1788 C CA . HIS A 1 216 ? -2.852 -8.758 2.159 1.00 48.81 216 HIS A CA 1
ATOM 1789 C C . HIS A 1 216 ? -3.915 -9.066 3.216 1.00 48.81 216 HIS A C 1
ATOM 1791 O O . HIS A 1 216 ? -5.036 -8.578 3.128 1.00 48.81 216 HIS A O 1
ATOM 1797 N N . CYS A 1 217 ? -3.541 -9.925 4.167 1.00 55.00 217 CYS A N 1
ATOM 1798 C CA . CYS A 1 217 ? -4.304 -10.341 5.340 1.00 55.00 217 CYS A CA 1
ATOM 1799 C C . CYS A 1 217 ? -5.797 -10.615 5.081 1.00 55.00 217 CYS A C 1
ATOM 1801 O O . CYS A 1 217 ? -6.657 -9.746 5.198 1.00 55.00 217 CYS A O 1
ATOM 1803 N N . TRP A 1 218 ? -6.112 -11.889 4.854 1.00 56.09 218 TRP A N 1
ATOM 1804 C CA . TRP A 1 218 ? -7.480 -12.418 4.802 1.00 56.09 218 TRP A CA 1
ATOM 1805 C C . TRP A 1 218 ? -8.343 -12.046 6.025 1.00 56.09 218 TRP A C 1
ATOM 1807 O O . TRP A 1 218 ? -9.549 -11.809 5.911 1.00 56.09 218 TRP A O 1
ATOM 1817 N N . LYS A 1 219 ? -7.704 -11.976 7.198 1.00 56.59 219 LYS A N 1
ATOM 1818 C CA . LYS A 1 219 ? -8.335 -11.716 8.487 1.00 56.59 219 LYS A CA 1
ATOM 1819 C C . LYS A 1 219 ? -7.489 -10.767 9.327 1.00 56.59 219 LYS A C 1
ATOM 1821 O O . LYS A 1 219 ? -6.276 -10.935 9.423 1.00 56.59 219 LYS A O 1
ATOM 1826 N N . TYR A 1 220 ? -8.154 -9.827 9.984 1.00 58.47 220 TYR A N 1
ATOM 1827 C CA . TYR A 1 220 ? -7.599 -8.969 11.024 1.00 58.47 220 TYR A CA 1
ATOM 1828 C C . TYR A 1 220 ? -8.340 -9.229 12.334 1.00 58.47 220 TYR A C 1
ATOM 1830 O O . TYR A 1 220 ? -9.548 -9.460 12.339 1.00 58.47 220 TYR A O 1
ATOM 1838 N N . SER A 1 221 ? -7.636 -9.187 13.458 1.00 58.62 221 SER A N 1
ATOM 1839 C CA . SER A 1 221 ? -8.252 -9.284 14.781 1.00 58.62 221 SER A CA 1
ATOM 1840 C C . SER A 1 221 ? -7.468 -8.468 15.794 1.00 58.62 221 SER A C 1
ATOM 1842 O O . SER A 1 221 ? -6.238 -8.446 15.741 1.00 58.62 221 SER A O 1
ATOM 1844 N N . GLY A 1 222 ? -8.180 -7.848 16.725 1.00 66.62 222 GLY A N 1
ATOM 1845 C CA . GLY A 1 222 ? -7.628 -7.144 17.875 1.00 66.62 222 GLY A CA 1
ATOM 1846 C C . GLY A 1 222 ? -8.548 -7.290 19.083 1.00 66.62 222 GLY A C 1
ATOM 1847 O O . GLY A 1 222 ? -9.475 -8.105 19.076 1.00 66.62 222 GLY A O 1
ATOM 1848 N N . ASP A 1 223 ? -8.306 -6.496 20.121 1.00 63.72 223 ASP A N 1
ATOM 1849 C CA . ASP A 1 223 ? -9.088 -6.560 21.355 1.00 63.72 223 ASP A CA 1
ATOM 1850 C C . ASP A 1 223 ? -10.559 -6.209 21.090 1.00 63.72 223 ASP A C 1
ATOM 1852 O O . ASP A 1 223 ? -10.913 -5.072 20.785 1.00 63.72 223 ASP A O 1
ATOM 1856 N N . GLY A 1 224 ? -11.424 -7.223 21.172 1.00 70.12 224 GLY A N 1
ATOM 1857 C CA . GLY A 1 224 ? -12.871 -7.082 21.005 1.00 70.12 224 GLY A CA 1
ATOM 1858 C C . GLY A 1 224 ? -13.373 -6.982 19.560 1.00 70.12 224 GLY A C 1
ATOM 1859 O O . GLY A 1 224 ? -14.578 -6.821 19.369 1.00 70.12 224 GLY A O 1
ATOM 1860 N N . TRP A 1 225 ? -12.513 -7.107 18.542 1.00 69.31 225 TRP A N 1
ATOM 1861 C CA . TRP A 1 225 ? -12.951 -7.058 17.144 1.00 69.31 225 TRP A CA 1
ATOM 1862 C C . TRP A 1 225 ? -12.208 -8.044 16.243 1.00 69.31 225 TRP A C 1
ATOM 1864 O O . TRP A 1 225 ? -11.031 -8.354 16.428 1.00 69.31 225 TRP A O 1
ATOM 1874 N N . SER A 1 226 ? -12.902 -8.519 15.212 1.00 69.94 226 SER A N 1
ATOM 1875 C CA . SER A 1 226 ? -12.289 -9.261 14.116 1.00 69.94 226 SER A CA 1
ATOM 1876 C C . SER A 1 226 ? -12.968 -8.908 12.805 1.00 69.94 226 SER A C 1
ATOM 1878 O O . SER A 1 226 ? -14.192 -8.809 12.756 1.00 69.94 226 SER A O 1
ATOM 1880 N N . PHE A 1 227 ? -12.180 -8.764 11.751 1.00 58.62 227 PHE A N 1
ATOM 1881 C CA . PHE A 1 227 ? -12.647 -8.585 10.388 1.00 58.62 227 PHE A CA 1
ATOM 1882 C C . PHE A 1 227 ? -12.106 -9.716 9.517 1.00 58.62 227 PHE A C 1
ATOM 1884 O O . PHE A 1 227 ? -10.922 -10.033 9.578 1.00 58.62 227 PHE A O 1
ATOM 1891 N N . GLU A 1 228 ? -12.959 -10.292 8.684 1.00 71.31 228 GLU A N 1
ATOM 1892 C CA . GLU A 1 228 ? -12.600 -11.302 7.693 1.00 71.31 228 GLU A CA 1
ATOM 1893 C C . GLU A 1 228 ? -13.278 -10.907 6.379 1.00 71.31 228 GLU A C 1
ATOM 1895 O O . GLU A 1 228 ? -14.483 -10.641 6.364 1.00 71.31 228 GLU A O 1
ATOM 1900 N N . SER A 1 229 ? -12.505 -10.784 5.297 1.00 57.94 229 SER A N 1
ATOM 1901 C CA . SER A 1 229 ? -13.085 -10.504 3.976 1.00 57.94 229 SER A CA 1
ATOM 1902 C C . SER A 1 229 ? -13.786 -11.755 3.443 1.00 57.94 229 SER A C 1
ATOM 1904 O O . SER A 1 229 ? -13.463 -12.859 3.856 1.00 57.94 229 SER A O 1
ATOM 1906 N N . SER A 1 230 ? -14.726 -11.617 2.507 1.00 64.31 230 SER A N 1
ATOM 1907 C CA . SER A 1 230 ? -15.174 -12.744 1.674 1.00 64.31 230 SER A CA 1
ATOM 1908 C C . SER A 1 230 ? -14.151 -13.033 0.569 1.00 64.31 230 SER A C 1
ATOM 1910 O O . SER A 1 230 ? -13.422 -12.126 0.152 1.00 64.31 230 SER A O 1
ATOM 1912 N N . LEU A 1 231 ? -14.088 -14.285 0.088 1.00 60.84 231 LEU A N 1
ATOM 1913 C CA . LEU A 1 231 ? -13.150 -14.675 -0.966 1.00 60.84 231 LEU A CA 1
ATOM 1914 C C . LEU A 1 231 ? -13.692 -14.065 -2.257 1.00 60.84 231 LEU A C 1
ATOM 1916 O O . LEU A 1 231 ? -14.901 -14.148 -2.491 1.00 60.84 231 LEU A O 1
ATOM 1920 N N . PRO A 1 232 ? -12.847 -13.444 -3.090 1.00 56.31 232 PRO A N 1
ATOM 1921 C CA . PRO A 1 232 ? -13.270 -13.044 -4.423 1.00 56.31 232 PRO A CA 1
ATOM 1922 C C . PRO A 1 232 ? -13.836 -14.246 -5.197 1.00 56.31 232 PRO A C 1
ATOM 1924 O O . PRO A 1 232 ? -13.338 -15.360 -5.054 1.00 56.31 232 PRO A O 1
ATOM 1927 N N . GLU A 1 233 ? -14.842 -14.049 -6.051 1.00 56.38 233 GLU A N 1
ATOM 1928 C CA . GLU A 1 233 ? -15.475 -15.158 -6.793 1.00 56.38 233 GLU A CA 1
ATOM 1929 C C . GLU A 1 233 ? -14.476 -15.992 -7.610 1.00 56.38 233 GLU A C 1
ATOM 1931 O O . GLU A 1 233 ? -14.564 -17.217 -7.632 1.00 56.38 233 GLU A O 1
ATOM 1936 N N . TRP A 1 234 ? -13.472 -15.348 -8.208 1.00 52.53 234 TRP A N 1
ATOM 1937 C CA . TRP A 1 234 ? -12.417 -16.022 -8.973 1.00 52.53 234 TRP A CA 1
ATOM 1938 C C . TRP A 1 234 ? -11.525 -16.936 -8.110 1.00 52.53 234 TRP A C 1
ATOM 1940 O O . TRP A 1 234 ? -10.971 -17.916 -8.607 1.00 52.53 234 TRP A O 1
ATOM 1950 N N . VAL A 1 235 ? -11.426 -16.651 -6.807 1.00 54.41 235 VAL A N 1
ATOM 1951 C CA . VAL A 1 235 ? -10.719 -17.469 -5.810 1.00 54.41 235 VAL A CA 1
ATOM 1952 C C . VAL A 1 235 ? -11.570 -18.689 -5.440 1.00 54.41 235 VAL A C 1
ATOM 1954 O O . VAL A 1 235 ? -11.066 -19.806 -5.380 1.00 54.41 235 VAL A O 1
ATOM 1957 N N . ILE A 1 236 ? -12.884 -18.506 -5.273 1.00 59.38 236 ILE A N 1
ATOM 1958 C CA . ILE A 1 236 ? -13.832 -19.591 -4.954 1.00 59.38 236 ILE A CA 1
ATOM 1959 C C . ILE A 1 236 ? -13.831 -20.673 -6.046 1.00 59.38 236 ILE A C 1
ATOM 1961 O O . ILE A 1 236 ? -13.925 -21.858 -5.737 1.00 59.38 236 ILE A O 1
ATOM 1965 N N . GLN A 1 237 ? -13.661 -20.279 -7.310 1.00 53.50 237 GLN A N 1
ATOM 1966 C CA . GLN A 1 237 ? -13.604 -21.192 -8.460 1.00 53.50 237 GLN A CA 1
ATOM 1967 C C . GLN A 1 237 ? -12.363 -22.109 -8.478 1.00 53.50 237 GLN A C 1
ATOM 1969 O O . GLN A 1 237 ? -12.369 -23.112 -9.184 1.00 53.50 237 GLN A O 1
ATOM 1974 N N . HIS A 1 238 ? -11.331 -21.805 -7.683 1.00 54.72 238 HIS A N 1
ATOM 1975 C CA . HIS A 1 238 ? -10.077 -22.566 -7.585 1.00 54.72 238 HIS A CA 1
ATOM 1976 C C . HIS A 1 238 ? -9.850 -23.124 -6.162 1.00 54.72 238 HIS A C 1
ATOM 1978 O O . HIS A 1 238 ? -8.712 -23.230 -5.697 1.00 54.72 238 HIS A O 1
ATOM 1984 N N . SER A 1 239 ? -10.934 -23.467 -5.450 1.00 50.00 239 SER A N 1
ATOM 1985 C CA . SER A 1 239 ? -10.949 -23.841 -4.022 1.00 50.00 239 SER A CA 1
ATOM 1986 C C . SER A 1 239 ? -9.923 -24.897 -3.604 1.00 50.00 239 SER A C 1
ATOM 1988 O O . SER A 1 239 ? -9.416 -24.855 -2.480 1.00 50.00 239 SER A O 1
ATOM 1990 N N . ASP A 1 240 ? -9.590 -25.822 -4.498 1.00 53.53 240 ASP A N 1
ATOM 1991 C CA . ASP A 1 240 ? -8.715 -26.960 -4.206 1.00 53.53 240 ASP A CA 1
ATOM 1992 C C . ASP A 1 240 ? -7.246 -26.531 -4.046 1.00 53.53 240 ASP A C 1
ATOM 1994 O O . ASP A 1 240 ? -6.544 -27.008 -3.152 1.00 53.53 240 ASP A O 1
ATOM 1998 N N . LEU A 1 241 ? -6.796 -25.546 -4.835 1.00 53.56 241 LEU A N 1
ATOM 1999 C CA . LEU A 1 241 ? -5.460 -24.944 -4.712 1.00 53.56 241 LEU A CA 1
ATOM 2000 C C . LEU A 1 241 ? -5.309 -24.163 -3.397 1.00 53.56 241 LEU A C 1
ATOM 2002 O O . LEU A 1 241 ? -4.226 -24.100 -2.812 1.00 53.56 241 LEU A O 1
ATOM 2006 N N . ILE A 1 242 ? -6.407 -23.591 -2.904 1.00 50.88 242 ILE A N 1
ATOM 2007 C CA . ILE A 1 242 ? -6.439 -22.809 -1.665 1.00 50.88 242 ILE A CA 1
ATOM 2008 C C . ILE A 1 242 ? -6.405 -23.723 -0.448 1.00 50.88 242 ILE A C 1
ATOM 2010 O O . ILE A 1 242 ? -5.673 -23.439 0.494 1.00 50.88 242 ILE A O 1
ATOM 2014 N N . GLN A 1 243 ? -7.170 -24.818 -0.454 1.00 53.78 243 GLN A N 1
ATOM 2015 C CA . GLN A 1 243 ? -7.158 -25.809 0.628 1.00 53.78 243 GLN A CA 1
ATOM 2016 C C . GLN A 1 243 ? -5.737 -26.340 0.856 1.00 53.78 243 GLN A C 1
ATOM 2018 O O . GLN A 1 243 ? -5.253 -26.310 1.988 1.00 53.78 243 GLN A O 1
ATOM 2023 N N . ASN A 1 244 ? -5.037 -26.701 -0.225 1.00 54.12 244 ASN A N 1
ATOM 2024 C CA . ASN A 1 244 ? -3.647 -27.155 -0.174 1.00 54.12 244 ASN A CA 1
ATOM 2025 C C . ASN A 1 244 ? -2.710 -26.080 0.405 1.00 54.12 244 ASN A C 1
ATOM 2027 O O . ASN A 1 244 ? -1.994 -26.351 1.371 1.00 54.12 244 ASN A O 1
ATOM 2031 N N . ASN A 1 245 ? -2.799 -24.838 -0.083 1.00 52.41 245 ASN A N 1
ATOM 2032 C CA . ASN A 1 245 ? -2.000 -23.715 0.420 1.00 52.41 245 ASN A CA 1
ATOM 2033 C C . ASN A 1 245 ? -2.306 -23.346 1.881 1.00 52.41 245 ASN A C 1
ATOM 2035 O O . ASN A 1 245 ? -1.404 -23.003 2.641 1.00 52.41 245 ASN A O 1
ATOM 2039 N N . ILE A 1 246 ? -3.565 -23.416 2.323 1.00 52.28 246 ILE A N 1
ATOM 2040 C CA . ILE A 1 246 ? -3.938 -23.202 3.731 1.00 52.28 246 ILE A CA 1
ATOM 2041 C C . ILE A 1 246 ? -3.327 -24.300 4.602 1.00 52.28 246 ILE A C 1
ATOM 2043 O O . ILE A 1 246 ? -2.875 -24.020 5.713 1.00 52.28 246 ILE A O 1
ATOM 2047 N N . GLN A 1 247 ? -3.312 -25.546 4.129 1.00 52.19 247 GLN A N 1
ATOM 2048 C CA . GLN A 1 247 ? -2.725 -26.665 4.860 1.00 52.19 247 GLN A CA 1
ATOM 2049 C C . GLN A 1 247 ? -1.204 -26.541 4.965 1.00 52.19 247 GLN A C 1
ATOM 2051 O O . GLN A 1 247 ? -0.650 -26.812 6.031 1.00 52.19 247 GLN A O 1
ATOM 2056 N N . GLU A 1 248 ? -0.534 -26.098 3.904 1.00 53.31 248 GLU A N 1
ATOM 2057 C CA . GLU A 1 248 ? 0.904 -25.825 3.908 1.00 53.31 248 GLU A CA 1
ATOM 2058 C C . GLU A 1 248 ? 1.260 -24.624 4.781 1.00 53.31 248 GLU A C 1
ATOM 2060 O O . GLU A 1 248 ? 2.102 -24.758 5.667 1.00 53.31 248 GLU A O 1
ATOM 2065 N N . ASN A 1 249 ? 0.536 -23.509 4.661 1.00 47.66 249 ASN A N 1
ATOM 2066 C CA . ASN A 1 249 ? 0.718 -22.349 5.535 1.00 47.66 249 ASN A CA 1
ATOM 2067 C C . ASN A 1 249 ? 0.448 -22.694 7.006 1.00 47.66 249 ASN A C 1
ATOM 2069 O O . ASN A 1 249 ? 1.189 -22.264 7.883 1.00 47.66 249 ASN A O 1
ATOM 2073 N N . LYS A 1 250 ? -0.561 -23.523 7.315 1.00 49.16 250 LYS A N 1
ATOM 2074 C CA . LYS A 1 250 ? -0.785 -24.021 8.685 1.00 49.16 250 LYS A CA 1
ATOM 2075 C C . LYS A 1 250 ? 0.381 -24.875 9.183 1.00 49.16 250 LYS A C 1
ATOM 2077 O O . LYS A 1 250 ? 0.744 -24.749 10.349 1.00 49.16 250 LYS A O 1
ATOM 2082 N N . LYS A 1 251 ? 0.974 -25.718 8.328 1.00 51.22 251 LYS A N 1
ATOM 2083 C CA . LYS A 1 251 ? 2.169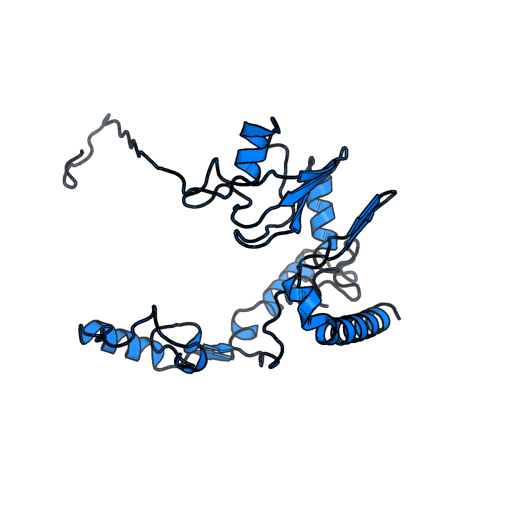 -26.511 8.668 1.00 51.22 251 LYS A CA 1
ATOM 2084 C C . LYS A 1 251 ? 3.395 -25.622 8.888 1.00 51.22 251 LYS A C 1
ATOM 2086 O O . LYS A 1 251 ? 4.157 -25.881 9.814 1.00 51.22 251 LYS A O 1
ATOM 2091 N N . GLU A 1 252 ? 3.590 -24.584 8.078 1.00 46.75 252 GLU A N 1
ATOM 2092 C CA . GLU A 1 252 ? 4.679 -23.621 8.269 1.00 46.75 252 GLU A CA 1
ATOM 2093 C C . GLU A 1 252 ? 4.488 -22.778 9.530 1.00 46.75 252 GLU A C 1
ATOM 2095 O O . GLU A 1 252 ? 5.411 -22.669 10.330 1.00 46.75 252 GLU A O 1
ATOM 2100 N N . ILE A 1 253 ? 3.279 -22.266 9.775 1.00 39.69 253 ILE A N 1
ATOM 2101 C CA . ILE A 1 253 ? 2.948 -21.533 11.003 1.00 39.69 253 ILE A CA 1
ATOM 2102 C C . ILE A 1 253 ? 3.174 -22.425 12.229 1.00 39.69 253 ILE A C 1
ATOM 2104 O O . ILE A 1 253 ? 3.807 -21.977 13.178 1.00 39.69 253 ILE A O 1
ATOM 2108 N N . GLN A 1 254 ? 2.751 -23.696 12.193 1.00 42.56 254 GLN A N 1
ATOM 2109 C CA . GLN A 1 254 ? 3.004 -24.654 13.279 1.00 42.56 254 GLN A CA 1
ATOM 2110 C C . GLN A 1 254 ? 4.498 -24.909 13.519 1.00 42.56 254 GLN A C 1
ATOM 2112 O O . GLN A 1 254 ? 4.898 -25.024 14.673 1.00 42.56 254 GLN A O 1
ATOM 2117 N N . LYS A 1 255 ? 5.325 -24.948 12.465 1.00 44.03 255 LYS A N 1
ATOM 2118 C CA . LYS A 1 255 ? 6.794 -25.037 12.583 1.00 44.03 255 LYS A CA 1
ATOM 2119 C C . LYS A 1 255 ? 7.435 -23.768 13.149 1.00 44.03 255 LYS A C 1
ATOM 2121 O O . LYS A 1 255 ? 8.518 -23.853 13.708 1.00 44.03 255 LYS A O 1
ATOM 2126 N N . ILE A 1 256 ? 6.805 -22.608 12.969 1.00 36.12 256 ILE A N 1
ATOM 2127 C CA . ILE A 1 256 ? 7.286 -21.311 13.469 1.00 36.12 256 ILE A CA 1
ATOM 2128 C C . ILE A 1 256 ? 6.853 -21.079 14.930 1.00 36.12 256 ILE A C 1
ATOM 2130 O O . ILE A 1 256 ? 7.500 -20.322 15.648 1.00 36.12 256 ILE A O 1
ATOM 2134 N N . THR A 1 257 ? 5.758 -21.705 15.376 1.00 35.00 257 THR A N 1
ATOM 2135 C CA . THR A 1 257 ? 5.216 -21.571 16.744 1.00 35.00 257 THR A CA 1
ATOM 2136 C C . THR A 1 257 ? 5.639 -22.669 17.729 1.00 35.00 257 THR A C 1
ATOM 2138 O O . THR A 1 257 ? 5.235 -22.594 18.888 1.00 35.00 257 THR A O 1
ATOM 2141 N N . ALA A 1 258 ? 6.388 -23.682 17.283 1.00 35.78 258 ALA A N 1
ATOM 2142 C CA . ALA A 1 258 ? 6.971 -24.742 18.115 1.00 35.78 258 ALA A CA 1
ATOM 2143 C C . ALA A 1 258 ? 8.438 -24.431 18.439 1.00 35.78 258 ALA A C 1
ATOM 2145 O O . ALA A 1 258 ? 8.852 -24.725 19.581 1.00 35.78 258 ALA A O 1
#